Protein 9HFU (pdb70)

Organism: Homo sapiens (NCBI:txid9606)

B-factor: mean 20.68, std 11.7, range [4.34, 78.99]

Sequence (311 aa):
APKVVKFSYMWTINNFSFCREEMGEVIKSSTFSSGANDKLKWCLRVNPKGLDEESKDYLSLYLLLVSCPKSEVRAKFKFSSILNAKGEETKAMESQRAYRFVQGKDWGFKKFIRRDFLLDEANGLLPDDKLTLFCEVSVVQDAPKVVKFSYMMWTINNFSFCREEMGEVIKSSTFSSGANDKLKWCLRVNPKGLDEESKDYLSLYLLLVSCPKSSEVRAKFKFSILNAKGEETKAMESQRAYRFVQGKDWGFKKFIRRDFLLDEANGLLPDDKLTLFCEVSVVQEATTQVPLVSSTSEGYEATQVPLVSSTSEGY

InterPro domains:
  IPR000210 BTB/POZ domain [PF00651] (192-237)
  IPR000210 BTB/POZ domain [PS50097] (200-238)
  IPR002083 MATH/TRAF domain [PF22486] (33-161)
  IPR002083 MATH/TRAF domain [PS50144] (31-161)
  IPR002083 MATH/TRAF domain [SM00061] (36-142)
  IPR008974 TRAF-like [G3DSA:2.60.210.10] (29-165)
  IPR011333 SKP1/BTB/POZ domain superfamily [G3DSA:3.30.710.10] (166-238)
  IPR011333 SKP1/BTB/POZ domain superfamily [SSF54695] (180-237)

Radius of gyration: 20.3 Å; Cα contacts (8 Å, |Δi|>4): 778; chains: 4; bounding box: 54×40×60 Å

Solvent-accessible surface area: 15668 Å² total; per-residue (Å²): 125,104,129,72,59,94,17,24,44,10,21,47,12,75,90,7,78,160,26,168,143,69,97,56,40,63,44,107,12,80,66,15,38,12,93,54,155,44,141,9,76,0,4,0,30,1,5,2,38,2,63,50,150,119,0,100,53,7,1,0,0,0,0,18,0,58,45,10,89,138,97,68,11,89,0,89,4,41,0,0,0,10,30,67,162,9,75,55,25,71,33,17,97,6,136,144,5,39,86,0,24,107,53,6,4,32,0,0,44,47,0,0,38,47,88,47,2,93,69,98,98,42,25,1,37,58,129,44,80,1,30,1,10,0,48,0,13,17,33,47,130,148,107,121,80,28,78,24,50,57,26,20,41,12,76,85,8,85,167,30,180,112,63,50,59,28,56,45,111,12,81,70,19,48,10,88,37,152,37,143,7,103,0,3,1,28,0,2,5,17,0,63,68,158,133,0,114,56,4,1,0,0,1,0,24,0,58,40,10,91,124,97,72,10,104,0,98,6,46,1,0,0,4,28,52,114,3,37,42,38,67,46,19,98,6,140,146,9,36,78,0,18,109,54,5,4,36,0,0,47,28,0,0,46,72,93,56,2,89,66,97,97,46,23,4,43,54,112,37,46,0,21,1,10,0,58,2,35,6,18,77,149,62,40,29,28,87,131,32,38,25,54,58,178,39,143,116,55,40,30,35,88,130,33,36,22,45,57,180,35,141

Foldseek 3Di:
DKDKFKDKDKDKDAQLVPDDPDFDDKDKDAWDDGPDPQFWTKIKIWGQQFDDPVLRQAIWIKIAGATHPDAWWWKKKKKFWQFPVRDTDQIDIPVGTDIHDHGDIDGGRHSDGVVCCVPCVRRQQVNNMTMMMMMMMIIDD/DWDKAKDKDKDKAAQQVPFDPDQPDKDKGAWDDGPDPQFWIKIKIWRQQFNDPVLRQAIWIKIATATHPDQKWWKKKKKFWAFPVRDTDQMDIPPGTDIHGHGDIDGGRHSDGPVQCPPVVNRQQVNHMTMMMMMMMITD/DDPDDPDDDDPDDDD/DDPDDPDDDDPDDDD

Structure (mmCIF, N/CA/C/O backbone):
data_9HFU
#
_entry.id   9HFU
#
_cell.length_a   39.808
_cell.length_b   60.882
_cell.length_c   57.117
_cell.angle_alpha   90.000
_cell.angle_beta   90.050
_cell.angle_gamma   90.000
#
_symmetry.space_group_name_H-M   'P 1 21 1'
#
loop_
_entity.id
_entity.type
_entity.pdbx_description
1 polymer 'Speckle type BTB/POZ protein'
2 polymer Caprin-1
3 non-polymer 'SODIUM ION'
4 water water
#
loop_
_atom_site.group_PDB
_atom_site.id
_atom_site.type_symbol
_atom_site.label_atom_id
_atom_site.label_alt_id
_atom_site.label_comp_id
_atom_site.label_asym_id
_atom_site.label_entity_id
_atom_site.label_seq_id
_atom_site.pdbx_PDB_ins_code
_atom_site.Cartn_x
_atom_site.Cartn_y
_atom_site.Cartn_z
_atom_site.occupancy
_atom_site.B_iso_or_equiv
_atom_site.auth_seq_id
_atom_site.auth_comp_id
_atom_site.auth_asym_id
_atom_site.auth_atom_id
_atom_site.pdbx_PDB_model_num
ATOM 1 N N . ALA A 1 1 ? -18.34485 5.92134 4.95257 1.000 31.64131 26 ALA A N 1
ATOM 2 C CA . ALA A 1 1 ? -17.34514 6.70641 5.67307 1.000 34.62664 26 ALA A CA 1
ATOM 3 C C . ALA A 1 1 ? -15.94227 6.07296 5.51487 1.000 30.15221 26 ALA A C 1
ATOM 4 O O . ALA A 1 1 ? -15.72605 4.96141 6.00089 1.000 26.81032 26 ALA A O 1
ATOM 10 N N . PRO A 1 2 ? -14.99478 6.74411 4.82079 1.000 21.66188 27 PRO A N 1
ATOM 11 C CA . PRO A 1 2 ? -13.63100 6.19946 4.71870 1.000 20.80355 27 PRO A CA 1
ATOM 12 C C . PRO A 1 2 ? -13.02463 5.90227 6.08276 1.000 22.43138 27 PRO A C 1
ATOM 13 O O .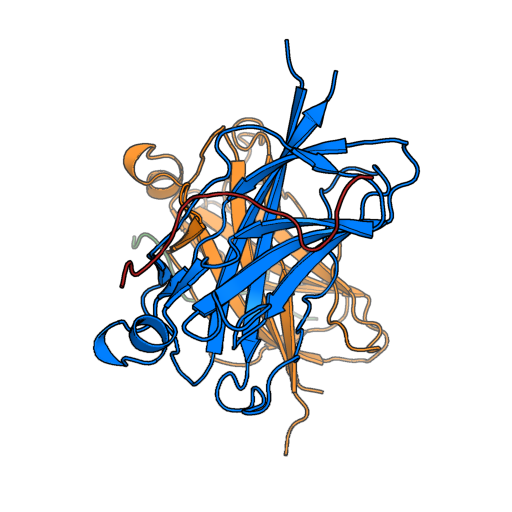 PRO A 1 2 ? -13.16283 6.67808 7.02842 1.000 28.36424 27 PRO A O 1
ATOM 24 N N . LYS A 1 3 ? -12.31532 4.78752 6.18597 1.000 20.05346 28 LYS A N 1
ATOM 25 C CA . LYS A 1 3 ? -11.56808 4.46996 7.40113 1.000 19.27709 28 LYS A CA 1
ATOM 26 C C . LYS A 1 3 ? -10.09737 4.76247 7.15119 1.000 17.29489 28 LYS A C 1
ATOM 27 O O . LYS A 1 3 ? -9.55172 4.35923 6.12184 1.000 19.11877 28 LYS A O 1
ATOM 46 N N . VAL A 1 4 ? -9.46889 5.48839 8.06661 1.000 17.35137 29 VAL A N 1
ATOM 47 C CA . VAL A 1 4 ? -8.10599 5.98551 7.85625 1.000 16.13459 29 VAL A CA 1
ATOM 48 C C . VAL A 1 4 ? -7.21841 5.50848 8.98143 1.000 16.57079 29 VAL A C 1
ATOM 49 O O . VAL A 1 4 ? -7.57263 5.64610 10.15795 1.000 21.20060 29 VAL A O 1
ATOM 62 N N . VAL A 1 5 ? -6.04275 4.99223 8.62352 1.000 14.65527 30 VAL A N 1
ATOM 63 C CA . VAL A 1 5 ? -5.03525 4.55966 9.57496 1.000 14.80013 30 VAL A CA 1
ATOM 64 C C . VAL A 1 5 ? -3.81632 5.43341 9.30584 1.000 16.15317 30 VAL A C 1
ATOM 65 O O . VAL A 1 5 ? -3.22000 5.35178 8.21988 1.000 12.52341 30 VAL A O 1
ATOM 78 N N . LYS A 1 6 ? -3.46036 6.27904 10.27133 1.000 13.90167 31 LYS A N 1
ATOM 79 C CA . LYS A 1 6 ? -2.32154 7.18349 10.14195 1.000 13.22417 31 LYS A CA 1
ATOM 80 C C . LYS A 1 6 ? -1.15277 6.70967 10.99881 1.000 15.14534 31 LYS A C 1
ATOM 81 O O . LYS A 1 6 ? -1.33691 6.19690 12.11510 1.000 14.47761 31 LYS A O 1
ATOM 100 N N . PHE A 1 7 ? 0.05570 6.90149 10.47587 1.000 11.83399 32 PHE A N 1
ATOM 101 C CA . PHE A 1 7 ? 1.27575 6.54304 11.18526 1.000 11.49235 32 PHE A CA 1
ATOM 102 C C . PHE A 1 7 ? 2.41279 7.32795 10.56078 1.000 13.96160 32 PHE A C 1
ATOM 103 O O . PHE A 1 7 ? 2.34322 7.73785 9.39185 1.000 13.28687 32 PHE A O 1
ATOM 120 N N . SER A 1 8 ? 3.46309 7.52317 11.34691 1.000 10.63889 33 SER A N 1
ATOM 121 C CA . SER A 1 8 ? 4.51871 8.42460 10.94760 1.000 10.12290 33 SER A CA 1
ATOM 122 C C . SER A 1 8 ? 5.86496 7.78645 11.22724 1.000 9.84033 33 SER A C 1
ATOM 123 O O . SER A 1 8 ? 5.97484 6.78152 11.93044 1.000 9.95134 33 SER A O 1
ATOM 131 N N . TYR A 1 9 ? 6.89503 8.39473 10.65552 1.000 8.99156 34 TYR A N 1
ATOM 132 C CA . TYR A 1 9 ? 8.24307 7.86284 10.72171 1.000 8.46078 34 TYR A CA 1
ATOM 133 C C . TYR A 1 9 ? 9.23155 9.01726 10.61121 1.000 9.05845 34 TYR A C 1
ATOM 134 O O . TYR A 1 9 ? 9.05715 9.91922 9.77821 1.000 10.33932 34 TYR A O 1
ATOM 152 N N . MET A 1 10 ? 10.30017 8.96196 11.40689 1.000 8.49461 35 MET A N 1
ATOM 153 C CA . MET A 1 10 ? 11.34676 9.97006 11.36679 1.000 8.50220 35 MET A CA 1
ATOM 154 C C . MET A 1 10 ? 12.63422 9.29437 10.93034 1.000 11.34305 35 MET A C 1
ATOM 155 O O . MET A 1 10 ? 13.08494 8.34218 11.57318 1.000 10.03907 35 MET A O 1
ATOM 169 N N . TRP A 1 11 ? 13.20573 9.77157 9.83401 1.000 8.13752 36 TRP A N 1
ATOM 170 C CA . TRP A 1 11 ? 14.39906 9.18559 9.26373 1.000 8.41057 36 TRP A CA 1
ATOM 171 C C . TRP A 1 11 ? 15.52325 10.19135 9.39099 1.000 7.15003 36 TRP A C 1
ATOM 172 O O . TRP A 1 11 ? 15.45080 11.27060 8.80050 1.000 8.86630 36 TRP A O 1
ATOM 193 N N . THR A 1 12 ? 16.57816 9.83369 10.12331 1.000 8.51119 37 THR A N 1
ATOM 194 C CA . THR A 1 12 ? 17.79111 10.63009 10.14184 1.000 9.77133 37 THR A CA 1
ATOM 195 C C . THR A 1 12 ? 18.83015 9.94071 9.26076 1.000 10.76378 37 THR A C 1
ATOM 196 O O . THR A 1 12 ? 19.18104 8.77367 9.48479 1.000 17.37576 37 THR A O 1
ATOM 207 N N . ILE A 1 13 ? 19.28274 10.65822 8.24878 1.000 11.53469 38 ILE A N 1
ATOM 208 C CA . ILE A 1 13 ? 20.31909 10.21849 7.33810 1.000 8.41658 38 ILE A CA 1
ATOM 209 C C . ILE A 1 13 ? 21.60489 10.85017 7.84722 1.000 8.67611 38 ILE A C 1
ATOM 210 O O . ILE A 1 13 ? 21.81069 12.07002 7.72404 1.000 9.68688 38 ILE A O 1
ATOM 226 N N . ASN A 1 14 ? 22.47589 10.02521 8.43970 1.000 14.49290 39 ASN A N 1
ATOM 227 C CA . ASN A 1 14 ? 23.74765 10.53784 8.92294 1.000 13.91875 39 ASN A CA 1
ATOM 228 C C . ASN A 1 14 ? 24.77094 10.58263 7.79809 1.000 12.95192 39 ASN A C 1
ATOM 229 O O . ASN A 1 14 ? 24.62466 9.94204 6.76446 1.000 12.80581 39 ASN A O 1
ATOM 240 N N . ASN A 1 15 ? 25.82920 11.35386 8.02372 1.000 12.55212 40 ASN A N 1
ATOM 241 C CA . ASN A 1 15 ? 26.94834 11.44207 7.07997 1.000 15.49040 40 ASN A CA 1
ATOM 242 C C . ASN A 1 15 ? 26.45414 11.84620 5.69643 1.000 11.85992 40 ASN A C 1
ATOM 243 O O . ASN A 1 15 ? 26.85515 11.27759 4.68058 1.000 11.80995 40 ASN A O 1
ATOM 254 N N . PHE A 1 16 ? 25.57219 12.84887 5.65184 1.000 12.03035 41 PHE A N 1
ATOM 255 C CA . PHE A 1 16 ? 24.92890 13.18050 4.39441 1.000 12.20292 41 PHE A CA 1
ATOM 256 C C . PHE A 1 16 ? 25.94620 13.60262 3.33971 1.000 12.24399 41 PHE A C 1
ATOM 257 O O . PHE A 1 16 ? 25.75275 13.33826 2.14057 1.000 13.47276 41 PHE A O 1
ATOM 274 N N . SER A 1 17 ? 27.05152 14.22090 3.76241 1.000 13.93520 42 SER A N 1
ATOM 275 C CA . SER A 1 17 ? 28.08883 14.64786 2.83277 1.000 13.26746 42 SER A CA 1
ATOM 276 C C . SER A 1 17 ? 28.83159 13.48212 2.19997 1.000 14.54085 42 SER A C 1
ATOM 277 O O . SER A 1 17 ? 29.59684 13.70691 1.26161 1.000 14.24310 42 SER A O 1
ATOM 285 N N . PHE A 1 18 ? 28.63235 12.25878 2.68699 1.000 12.84412 43 PHE A N 1
ATOM 286 C CA . PHE A 1 18 ? 29.27109 11.08174 2.12014 1.000 12.79274 43 PHE A CA 1
ATOM 287 C C . PHE A 1 18 ? 28.35312 10.36169 1.14051 1.000 14.86253 43 PHE A C 1
ATOM 288 O O . PHE A 1 18 ? 28.67478 9.25316 0.69083 1.000 15.06605 43 PHE A O 1
ATOM 305 N N . CYS A 1 19 ? 27.23112 10.97120 0.77965 1.000 15.02319 44 CYS A N 1
ATOM 306 C CA . CYS A 1 19 ? 26.49322 10.49128 -0.37476 1.000 16.43832 44 CYS A CA 1
ATOM 307 C C . CYS A 1 19 ? 27.38973 10.58465 -1.60236 1.000 14.06782 44 CYS A C 1
ATOM 308 O O . CYS A 1 19 ? 28.21907 11.49042 -1.72612 1.000 15.46486 44 CYS A O 1
ATOM 316 N N . ARG A 1 20 ? 27.23476 9.62639 -2.51032 1.000 18.54484 45 ARG A N 1
ATOM 317 C CA . ARG A 1 20 ? 28.09436 9.57833 -3.68397 1.000 15.69346 45 ARG A CA 1
ATOM 318 C C . ARG A 1 20 ? 27.89292 10.78376 -4.59676 1.000 18.19642 45 ARG A C 1
ATOM 319 O O . ARG A 1 20 ? 26.80041 11.35579 -4.69091 1.000 16.62752 45 ARG A O 1
ATOM 340 N N . GLU A 1 21 ? 28.97834 11.13795 -5.29231 1.000 24.33693 46 GLU A N 1
ATOM 341 C CA . GLU A 1 21 ? 28.96052 12.18511 -6.30156 1.000 21.77101 46 GLU A CA 1
ATOM 342 C C . GLU A 1 21 ? 28.45136 11.67504 -7.63813 1.000 24.31984 46 GLU A C 1
ATOM 343 O O . GLU A 1 21 ? 27.83891 12.43859 -8.39092 1.000 27.21564 46 GLU A O 1
ATOM 355 N N . GLU A 1 22 ? 28.70056 10.40557 -7.94754 1.000 23.66842 47 GLU A N 1
ATOM 356 C CA . GLU A 1 22 ? 28.21102 9.80309 -9.17208 1.000 24.33961 47 GLU A CA 1
ATOM 357 C C . GLU A 1 22 ? 26.70225 9.64256 -9.09418 1.000 21.52921 47 GLU A C 1
ATOM 358 O O . GLU A 1 22 ? 26.14385 9.52342 -8.01444 1.000 21.28392 47 GLU A O 1
ATOM 362 N N . MET A 1 23 ? 26.05869 9.59022 -10.25972 1.000 24.46746 48 MET A N 1
ATOM 363 C CA . MET A 1 23 ? 24.61508 9.39985 -10.33263 1.000 25.81247 48 MET A CA 1
ATOM 364 C C . MET A 1 23 ? 24.24447 7.97479 -9.93269 1.000 25.66909 48 MET A C 1
ATOM 365 O O . MET A 1 23 ? 25.06097 7.05274 -9.98923 1.000 23.90005 48 MET A O 1
ATOM 379 N N . GLY A 1 24 ? 22.98914 7.79459 -9.53720 1.000 18.84091 49 GLY A N 1
ATOM 380 C CA . GLY A 1 24 ? 22.43011 6.46907 -9.36896 1.000 23.28650 49 GLY A CA 1
ATOM 381 C C . GLY A 1 24 ? 22.31946 5.95079 -7.95056 1.000 26.45914 49 GLY A C 1
ATOM 382 O O . GLY A 1 24 ? 21.77364 4.86057 -7.75216 1.000 21.30699 49 GLY A O 1
ATOM 386 N N . GLU A 1 25 ? 22.80347 6.68178 -6.95738 1.000 16.47244 50 GLU A N 1
ATOM 387 C CA . GLU A 1 25 ? 22.71841 6.18453 -5.59185 1.000 12.05627 50 GLU A CA 1
ATOM 388 C C . GLU A 1 25 ? 21.28594 6.26522 -5.07777 1.000 13.10107 50 GLU A C 1
ATOM 389 O O . GLU A 1 25 ? 20.59276 7.27513 -5.25359 1.000 10.32319 50 GLU A O 1
ATOM 401 N N . VAL A 1 26 ? 20.84133 5.18404 -4.45608 1.000 9.95268 51 VAL A N 1
ATOM 402 C CA . VAL A 1 26 ? 19.55467 5.12831 -3.77698 1.000 9.73915 51 VAL A CA 1
ATOM 403 C C . VAL A 1 26 ? 19.84249 4.76846 -2.33918 1.000 9.80589 51 VAL A C 1
ATOM 404 O O . VAL A 1 26 ? 20.56953 3.80329 -2.07629 1.000 11.53730 51 VAL A O 1
ATOM 417 N N . ILE A 1 27 ? 19.35045 5.56687 -1.40977 1.000 7.32305 52 ILE A N 1
ATOM 418 C CA . ILE A 1 27 ? 19.44141 5.25604 0.01192 1.000 7.95636 52 ILE A CA 1
ATOM 419 C C . ILE A 1 27 ? 18.04386 5.00012 0.52599 1.000 9.60669 52 ILE A C 1
ATOM 420 O O . ILE A 1 27 ? 17.12244 5.75824 0.19683 1.000 7.24667 52 ILE A O 1
ATOM 436 N N . LYS A 1 28 ? 17.88086 3.95772 1.34791 1.000 10.82042 53 LYS A N 1
ATOM 437 C CA . LYS A 1 28 ? 16.57191 3.59366 1.89810 1.000 11.12260 53 LYS A CA 1
ATOM 438 C C . LYS A 1 28 ? 16.59324 3.54677 3.42441 1.000 8.11508 53 LYS A C 1
ATOM 439 O O . LYS A 1 28 ? 17.61432 3.24151 4.04831 1.000 10.40219 53 LYS A O 1
ATOM 458 N N . SER A 1 29 ? 15.44646 3.88357 4.02932 1.000 7.87433 54 SER A N 1
ATOM 459 C CA . SER A 1 29 ? 15.29476 3.77592 5.47369 1.000 9.36898 54 SER A CA 1
ATOM 460 C C . SER A 1 29 ? 15.06892 2.32528 5.89638 1.000 6.89425 54 SER A C 1
ATOM 461 O O . SER A 1 29 ? 14.81974 1.42320 5.08429 1.000 11.49005 54 SER A O 1
ATOM 469 N N . SER A 1 30 ? 15.07847 2.11966 7.20489 1.000 10.68794 55 SER A N 1
ATOM 470 C CA . SER A 1 30 ? 14.51007 0.92490 7.79232 1.000 10.66931 55 SER A CA 1
ATOM 471 C C . SER A 1 30 ? 13.02031 0.85506 7.49456 1.000 10.26989 55 SER A C 1
ATOM 472 O O . SER A 1 30 ? 12.36956 1.85504 7.17973 1.000 8.01915 55 SER A O 1
ATOM 480 N N . THR A 1 31 ? 12.47891 -0.35468 7.57525 1.000 9.26535 56 THR A N 1
ATOM 481 C CA . THR A 1 31 ? 11.04501 -0.46920 7.33593 1.000 8.24753 56 THR A CA 1
ATOM 482 C C . THR A 1 31 ? 10.26127 -0.00255 8.56136 1.000 8.98812 56 THR A C 1
ATOM 483 O O . THR A 1 31 ? 10.73454 -0.04575 9.70269 1.000 12.13307 56 THR A O 1
ATOM 494 N N . PHE A 1 32 ? 9.01925 0.41102 8.30946 1.000 8.99403 57 PHE A N 1
ATOM 495 C CA . PHE A 1 32 ? 8.11321 0.83751 9.36080 1.000 10.80701 57 PHE A CA 1
ATOM 496 C C . PHE A 1 32 ? 6.68158 0.47594 8.96220 1.000 11.57535 57 PHE A C 1
ATOM 497 O O . PHE A 1 32 ? 6.40391 0.12326 7.81213 1.000 10.44477 57 PHE A O 1
ATOM 514 N N . SER A 1 33 ? 5.77316 0.59865 9.92830 1.000 12.02169 58 SER A N 1
ATOM 515 C CA . SER A 1 33 ? 4.39467 0.16099 9.74712 1.000 14.90568 58 SER A CA 1
ATOM 516 C C . SER A 1 33 ? 3.50992 0.86608 10.75542 1.000 15.20433 58 SER A C 1
ATOM 517 O O . SER A 1 33 ? 3.98104 1.55578 11.66157 1.000 16.95027 58 SER A O 1
ATOM 525 N N . SER A 1 34 ? 2.20556 0.70117 10.57279 1.000 14.02435 59 SER A N 1
ATOM 526 C CA . SER A 1 34 ? 1.30341 1.12541 11.60832 1.000 15.79868 59 SER A CA 1
ATOM 527 C C . SER A 1 34 ? 1.39814 0.15489 12.78438 1.000 29.16294 59 SER A C 1
ATOM 528 O O . SER A 1 34 ? 1.97590 -0.93223 12.68488 1.000 22.10269 59 SER A O 1
ATOM 536 N N . GLY A 1 35 ? 0.78468 0.53751 13.89816 1.000 32.91055 60 GLY A N 1
ATOM 537 C CA . GLY A 1 35 ? 0.63817 -0.39484 15.00179 1.000 29.13453 60 GLY A CA 1
ATOM 538 C C . GLY A 1 35 ? -0.31563 -1.54604 14.73630 1.000 36.12496 60 GLY A C 1
ATOM 539 O O . GLY A 1 35 ? -0.34907 -2.48920 15.53241 1.000 37.86366 60 GLY A O 1
ATOM 543 N N . ALA A 1 36 ? -1.07521 -1.49683 13.64514 1.000 32.57832 61 ALA A N 1
ATOM 544 C CA . ALA A 1 36 ? -2.00572 -2.56081 13.30291 1.000 38.54849 61 ALA A CA 1
ATOM 545 C C . ALA A 1 36 ? -1.28051 -3.77666 12.72825 1.000 35.23341 61 ALA A C 1
ATOM 546 O O . ALA A 1 36 ? -0.25739 -3.65816 12.04723 1.000 29.24698 61 ALA A O 1
ATOM 553 N N . ASN A 1 37 ? -1.83493 -4.96160 13.01216 1.000 36.57922 62 ASN A N 1
ATOM 554 C CA . ASN A 1 37 ? -1.35319 -6.22957 12.45738 1.000 29.41173 62 ASN A CA 1
ATOM 555 C C . ASN A 1 37 ? -1.84328 -6.38336 11.01336 1.000 32.31341 62 ASN A C 1
ATOM 556 O O . ASN A 1 37 ? -2.62264 -7.27244 10.67270 1.000 34.26428 62 ASN A O 1
ATOM 567 N N . ASP A 1 38 ? -1.38651 -5.46453 10.16437 1.000 28.74565 63 ASP A N 1
ATOM 568 C CA . ASP A 1 38 ? -1.83366 -5.38390 8.77988 1.000 30.54423 63 ASP A CA 1
ATOM 569 C C . ASP A 1 38 ? -0.86525 -6.03745 7.80218 1.000 26.72141 63 ASP A C 1
ATOM 570 O O . ASP A 1 38 ? -1.18952 -6.16246 6.61149 1.000 19.11569 63 ASP A O 1
ATOM 579 N N . LYS A 1 39 ? 0.30613 -6.45766 8.27433 1.000 26.23776 64 LYS A N 1
ATOM 580 C CA . LYS A 1 39 ? 1.34273 -7.05288 7.43680 1.000 26.24332 64 LYS A CA 1
ATOM 581 C C . LYS A 1 39 ? 1.82338 -6.11885 6.33792 1.000 20.79759 64 LYS A C 1
ATOM 582 O O . LYS A 1 39 ? 2.38264 -6.56722 5.32784 1.000 21.27834 64 LYS A O 1
ATOM 601 N N . LEU A 1 40 ? 1.63902 -4.82218 6.49867 1.000 13.61008 65 LEU A N 1
ATOM 602 C CA . LEU A 1 40 ? 2.24597 -3.86740 5.58381 1.000 12.34446 65 LEU A CA 1
ATOM 603 C C . LEU A 1 40 ? 3.59636 -3.43758 6.13470 1.000 15.23003 65 LEU A C 1
ATOM 604 O O . LEU A 1 40 ? 3.71906 -3.14635 7.32998 1.000 13.79546 65 LEU A O 1
ATOM 620 N N . LYS A 1 41 ? 4.60823 -3.41036 5.27227 1.000 10.03665 66 LYS A N 1
ATOM 621 C CA . LYS A 1 41 ? 5.90150 -2.83187 5.59896 1.000 9.22844 66 LYS A CA 1
ATOM 622 C C . LYS A 1 41 ? 6.21755 -1.76042 4.56888 1.000 7.91657 66 LYS A C 1
ATOM 623 O O . LYS A 1 41 ? 6.12751 -2.00940 3.35596 1.000 7.50888 66 LYS A O 1
ATOM 642 N N . TRP A 1 42 ? 6.62662 -0.59195 5.05591 1.000 7.48424 67 TRP A N 1
ATOM 643 C CA . TRP A 1 42 ? 6.94616 0.55498 4.22836 1.000 6.77791 67 TRP A CA 1
ATOM 644 C C . TRP A 1 42 ? 8.40182 0.96945 4.45957 1.000 6.08311 67 TRP A C 1
ATOM 645 O O . TRP A 1 42 ? 8.96995 0.70669 5.50897 1.000 7.68278 67 TRP A O 1
ATOM 666 N N . CYS A 1 43 ? 8.98202 1.65859 3.47866 1.000 6.69710 68 CYS A N 1
ATOM 667 C CA . CYS A 1 43 ? 10.19291 2.42912 3.74571 1.000 5.74391 68 CYS A CA 1
ATOM 668 C C . CYS A 1 43 ? 10.21051 3.69825 2.89455 1.000 6.34226 68 CYS A C 1
ATOM 669 O O . CYS A 1 43 ? 9.36206 3.91840 2.02964 1.000 6.08964 68 CYS A O 1
ATOM 677 N N . LEU A 1 44 ? 11.18426 4.55648 3.19451 1.000 5.16436 69 LEU A N 1
ATOM 678 C CA . LEU A 1 44 ? 11.46191 5.74912 2.41320 1.000 7.63512 69 LEU A CA 1
ATOM 679 C C . LEU A 1 44 ? 12.68598 5.48730 1.54855 1.000 6.33275 69 LEU A C 1
ATOM 680 O O . LEU A 1 44 ? 13.57097 4.72722 1.93224 1.000 5.13622 69 LEU A O 1
ATOM 696 N N . ARG A 1 45 ? 12.70241 6.07582 0.36319 1.000 6.84150 70 ARG A N 1
ATOM 697 C CA . ARG A 1 45 ? 13.88494 6.04289 -0.49396 1.000 6.95769 70 ARG A CA 1
ATOM 698 C C . ARG A 1 45 ? 14.22656 7.43119 -0.99675 1.000 7.91208 70 ARG A C 1
ATOM 699 O O . ARG A 1 45 ? 13.33919 8.19939 -1.37769 1.000 8.07734 70 ARG A O 1
ATOM 720 N N . VAL A 1 46 ? 15.52752 7.76199 -0.94931 1.000 6.55332 71 VAL A N 1
ATOM 721 C CA . VAL A 1 46 ? 16.05644 9.01242 -1.47789 1.000 8.74255 71 VAL A CA 1
ATOM 722 C C . VAL A 1 46 ? 17.10009 8.74205 -2.54630 1.000 8.03410 71 VAL A C 1
ATOM 723 O O . VAL A 1 46 ? 17.94691 7.85367 -2.40068 1.000 7.69195 71 VAL A O 1
ATOM 736 N N . ASN A 1 47 ? 17.05370 9.53631 -3.60744 1.000 6.73273 72 ASN A N 1
ATOM 737 C CA . ASN A 1 47 ? 18.15908 9.67956 -4.55098 1.000 7.31963 72 ASN A CA 1
ATOM 738 C C . ASN A 1 47 ? 18.77599 11.03709 -4.26295 1.000 8.61504 72 ASN A C 1
ATOM 739 O O . ASN A 1 47 ? 18.15782 12.06550 -4.59277 1.000 9.06037 72 ASN A O 1
ATOM 750 N N . PRO A 1 48 ? 19.97416 11.10099 -3.65960 1.000 10.16031 73 PRO A N 1
ATOM 751 C CA . PRO A 1 48 ? 20.54783 12.40763 -3.29856 1.000 10.76693 73 PRO A CA 1
ATOM 752 C C . PRO A 1 48 ? 20.82029 13.27328 -4.50316 1.000 11.86695 73 PRO A C 1
ATOM 753 O O . PRO A 1 48 ? 20.79425 14.50230 -4.39012 1.000 14.71886 73 PRO A O 1
ATOM 764 N N . LYS A 1 49 ? 21.04381 12.67670 -5.66687 1.000 11.72906 74 LYS A N 1
ATOM 765 C CA . LYS A 1 49 ? 21.32311 13.41496 -6.88751 1.000 17.21675 74 LYS A CA 1
ATOM 766 C C . LYS A 1 49 ? 20.29860 13.12218 -7.97367 1.000 14.77804 74 LYS A C 1
ATOM 767 O O . LYS A 1 49 ? 20.59843 13.21614 -9.16811 1.000 14.99324 74 LYS A O 1
ATOM 786 N N . GLY A 1 50 ? 19.08001 12.77719 -7.57569 1.000 12.82159 75 GLY A N 1
ATOM 787 C CA . GLY A 1 50 ? 17.97182 12.68984 -8.49648 1.000 12.80625 75 GLY A CA 1
ATOM 788 C C . GLY A 1 50 ? 17.87483 11.36432 -9.20855 1.000 12.91897 75 GLY A C 1
ATOM 789 O O . GLY A 1 50 ? 18.75733 10.50962 -9.16465 1.000 13.77445 75 GLY A O 1
ATOM 793 N N . LEU A 1 51 ? 16.75759 11.18963 -9.88570 1.000 18.11574 76 LEU A N 1
ATOM 794 C CA . LEU A 1 51 ? 16.52361 9.95665 -10.61823 1.000 19.58476 76 LEU A CA 1
ATOM 795 C C . LEU A 1 51 ? 17.10501 9.98699 -12.02181 1.000 22.40452 76 LEU A C 1
ATOM 796 O O . LEU A 1 51 ? 17.57804 8.94836 -12.50395 1.000 24.82839 76 LEU A O 1
ATOM 812 N N . ASP A 1 52 ? 17.09842 11.14580 -12.68500 1.000 20.90806 77 ASP A N 1
ATOM 813 C CA . ASP A 1 52 ? 17.57795 11.27561 -14.05387 1.000 22.79621 77 ASP A CA 1
ATOM 814 C C . ASP A 1 52 ? 18.12638 12.68261 -14.25643 1.000 16.59486 77 ASP A C 1
ATOM 815 O O . ASP A 1 52 ? 18.17488 13.47908 -13.31300 1.000 13.82540 77 ASP A O 1
ATOM 824 N N . GLU A 1 53 ? 18.47140 13.01166 -15.51177 1.000 15.00303 78 GLU A N 1
ATOM 825 C CA . GLU A 1 53 ? 19.11091 14.30710 -15.75895 1.000 14.70023 78 GLU A CA 1
ATOM 826 C C . GLU A 1 53 ? 18.14455 15.44397 -15.47460 1.000 14.31449 78 GLU A C 1
ATOM 827 O O . GLU A 1 53 ? 18.57317 16.50924 -15.01150 1.000 19.59633 78 GLU A O 1
ATOM 839 N N . GLU A 1 54 ? 16.84901 15.22647 -15.68625 1.000 15.67216 79 GLU A N 1
ATOM 840 C CA . GLU A 1 54 ? 15.89104 16.29203 -15.40200 1.000 19.50337 79 GLU A CA 1
ATOM 841 C C . GLU A 1 54 ? 15.88670 16.66186 -13.92576 1.000 17.67410 79 GLU A C 1
ATOM 842 O O . GLU A 1 54 ? 15.62308 17.82032 -13.58245 1.000 23.61672 79 GLU A O 1
ATOM 854 N N . SER A 1 55 ? 16.19617 15.70700 -13.04551 1.000 10.28398 80 SER A N 1
ATOM 855 C CA . SER A 1 55 ? 16.13258 15.89936 -11.60182 1.000 9.80547 80 SER A CA 1
ATOM 856 C C . SER A 1 55 ? 17.51364 15.92632 -10.95474 1.000 10.78814 80 SER A C 1
ATOM 857 O O . SER A 1 55 ? 17.61985 15.83320 -9.72170 1.000 10.24359 80 SER A O 1
ATOM 865 N N . LYS A 1 56 ? 18.57115 16.09129 -11.75232 1.000 14.90055 81 LYS A N 1
ATOM 866 C CA . LYS A 1 56 ? 19.93423 16.01396 -11.23413 1.000 13.71168 81 LYS A CA 1
ATOM 867 C C . LYS A 1 56 ? 20.24484 17.07621 -10.19571 1.000 16.71025 81 LYS A C 1
ATOM 868 O O . LYS A 1 56 ? 21.17996 16.88869 -9.40695 1.000 14.14203 81 LYS A O 1
ATOM 887 N N . ASP A 1 57 ? 19.48895 18.17653 -10.19748 1.000 14.48445 82 ASP A N 1
ATOM 888 C CA . ASP A 1 57 ? 19.64883 19.29299 -9.26955 1.000 23.22117 82 ASP A CA 1
ATOM 889 C C . ASP A 1 57 ? 18.91861 19.07313 -7.94608 1.000 14.73584 82 ASP A C 1
ATOM 890 O O . ASP A 1 57 ? 19.00815 19.93500 -7.05314 1.000 14.65715 82 ASP A O 1
ATOM 899 N N . TYR A 1 58 ? 18.23959 17.94253 -7.78818 1.000 10.51812 83 TYR A N 1
ATOM 900 C CA . TYR A 1 58 ? 17.32426 17.71979 -6.68615 1.000 7.92354 83 TYR A CA 1
ATOM 901 C C . TYR A 1 58 ? 17.61316 16.42624 -5.95511 1.000 8.20972 83 TYR A C 1
ATOM 902 O O . TYR A 1 58 ? 18.18911 15.47618 -6.48766 1.000 11.36194 83 TYR A O 1
ATOM 920 N N . LEU A 1 59 ? 17.15532 16.38543 -4.72535 1.000 6.66182 84 LEU A N 1
ATOM 921 C CA . LEU A 1 59 ? 16.91399 15.15648 -4.01835 1.000 6.63198 84 LEU A CA 1
ATOM 922 C C . LEU A 1 59 ? 15.52598 14.64758 -4.39146 1.000 7.48303 84 LEU A C 1
ATOM 923 O O . LEU A 1 59 ? 14.56221 15.43579 -4.42144 1.000 7.43337 84 LEU A O 1
ATOM 939 N N . SER A 1 60 ? 15.44071 13.36202 -4.71581 1.000 7.94874 85 SER A N 1
ATOM 940 C CA . SER A 1 60 ? 14.17988 12.70044 -5.01632 1.000 6.73304 85 SER A CA 1
ATOM 941 C C . SER A 1 60 ? 13.77993 11.84541 -3.81571 1.000 9.71990 85 SER A C 1
ATOM 942 O O . SER A 1 60 ? 14.61115 11.09592 -3.28423 1.000 13.53784 85 SER A O 1
ATOM 950 N N . LEU A 1 61 ? 12.51106 11.93668 -3.40232 1.000 6.36600 86 LEU A N 1
ATOM 951 C CA . LEU A 1 61 ? 12.08505 11.27101 -2.18532 1.000 5.21457 86 LEU A CA 1
ATOM 952 C C . LEU A 1 61 ? 10.77753 10.53926 -2.42830 1.000 5.57244 86 LEU A C 1
ATOM 953 O O . LEU A 1 61 ? 9.78448 11.16639 -2.82417 1.000 5.54166 86 LEU A O 1
ATOM 969 N N . TYR A 1 62 ? 10.76788 9.23649 -2.14847 1.000 4.81994 87 TYR A N 1
ATOM 970 C CA . TYR A 1 62 ? 9.56044 8.42972 -2.34204 1.000 4.61645 87 TYR A CA 1
ATOM 971 C C . TYR A 1 62 ? 9.21656 7.55370 -1.14132 1.000 5.65327 87 TYR A C 1
ATOM 972 O O . TYR A 1 62 ? 10.06665 7.15156 -0.35436 1.000 4.80299 87 TYR A O 1
ATOM 990 N N . LEU A 1 63 ? 7.92451 7.21643 -1.03373 1.000 5.01510 88 LEU A N 1
ATOM 991 C CA . LEU A 1 63 ? 7.41757 6.23072 -0.07534 1.000 4.49482 88 LEU A CA 1
ATOM 992 C C . LEU A 1 63 ? 7.20123 4.92369 -0.83456 1.000 4.75676 88 LEU A C 1
ATOM 993 O O . LEU A 1 63 ? 6.49376 4.93133 -1.84777 1.000 7.37137 88 LEU A O 1
ATOM 1009 N N . LEU A 1 64 ? 7.81739 3.83027 -0.35465 1.000 4.95668 89 LEU A N 1
ATOM 1010 C CA . LEU A 1 64 ? 7.80432 2.51799 -0.99074 1.000 5.26869 89 LEU A CA 1
ATOM 1011 C C . LEU A 1 64 ? 7.01510 1.54424 -0.11899 1.000 5.43242 89 LEU A C 1
ATOM 1012 O O . LEU A 1 64 ? 7.26268 1.43534 1.08116 1.000 6.80732 89 LEU A O 1
ATOM 1028 N N . LEU A 1 65 ? 6.05008 0.85932 -0.70890 1.000 6.65177 90 LEU A N 1
ATOM 1029 C CA . LEU A 1 65 ? 5.39357 -0.24828 -0.03708 1.000 5.91031 90 LEU A CA 1
ATOM 1030 C C . LEU A 1 65 ? 6.24207 -1.48519 -0.29281 1.000 6.60539 90 LEU A C 1
ATOM 1031 O O . LEU A 1 65 ? 6.22574 -2.03933 -1.39774 1.000 9.88153 90 LEU A O 1
ATOM 1047 N N . VAL A 1 66 ? 7.02727 -1.87790 0.71837 1.000 7.12371 91 VAL A N 1
ATOM 1048 C CA . VAL A 1 66 ? 8.02783 -2.93800 0.57772 1.000 7.89723 91 VAL A CA 1
ATOM 1049 C C . VAL A 1 66 ? 7.36401 -4.30563 0.57118 1.000 9.01496 91 VAL A C 1
ATOM 1050 O O . VAL A 1 66 ? 7.75145 -5.18452 -0.21336 1.000 9.70082 91 VAL A O 1
ATOM 1063 N N . SER A 1 67 ? 6.39367 -4.52267 1.47143 1.000 9.10025 92 SER A N 1
ATOM 1064 C CA . SER A 1 67 ? 5.75713 -5.82393 1.68405 1.000 9.17324 92 SER A CA 1
ATOM 1065 C C . SER A 1 67 ? 4.26205 -5.63975 1.89591 1.000 9.24743 92 SER A C 1
ATOM 1066 O O . SER A 1 67 ? 3.84231 -4.82507 2.72950 1.000 9.23581 92 SER A O 1
ATOM 1074 N N . CYS A 1 68 ? 3.44544 -6.46689 1.20878 1.000 9.18901 93 CYS A N 1
ATOM 1075 C CA . CYS A 1 68 ? 1.99065 -6.29739 1.26608 1.000 8.99401 93 CYS A CA 1
ATOM 1076 C C . CYS A 1 68 ? 1.31140 -7.53743 0.72081 1.000 13.00680 93 CYS A C 1
ATOM 1077 O O . CYS A 1 68 ? 1.47879 -7.85610 -0.46181 1.000 15.70415 93 CYS A O 1
ATOM 1085 N N . PRO A 1 69 ? 0.49580 -8.21802 1.52692 1.000 12.89245 94 PRO A N 1
ATOM 1086 C CA . PRO A 1 69 ? -0.18162 -9.43421 1.06794 1.000 11.45595 94 PRO A CA 1
ATOM 1087 C C . PRO A 1 69 ? -1.48045 -9.20425 0.31107 1.000 11.50848 94 PRO A C 1
ATOM 1088 O O . PRO A 1 69 ? -2.08852 -10.17606 -0.16545 1.000 12.49523 94 PRO A O 1
ATOM 1099 N N . LYS A 1 70 ? -1.90842 -7.96432 0.21654 1.000 15.14346 95 LYS A N 1
ATOM 1100 C CA . LYS A 1 70 ? -3.12694 -7.53702 -0.44292 1.000 10.96590 95 LYS A CA 1
ATOM 1101 C C . LYS A 1 70 ? -2.81367 -7.01125 -1.83537 1.000 11.76138 95 LYS A C 1
ATOM 1102 O O . LYS A 1 70 ? -1.70225 -6.53901 -2.12183 1.000 14.72894 95 LYS A O 1
ATOM 1121 N N . SER A 1 71 ? -3.84750 -7.00911 -2.68579 1.000 13.07565 96 SER A N 1
ATOM 1122 C CA . SER A 1 71 ? -3.63570 -6.56711 -4.06435 1.000 16.71536 96 SER A CA 1
ATOM 1123 C C . SER A 1 71 ? -3.36262 -5.06872 -4.16672 1.000 15.82962 96 SER A C 1
ATOM 1124 O O . SER A 1 71 ? -2.70176 -4.63345 -5.11303 1.000 18.83522 96 SER A O 1
ATOM 1132 N N . GLU A 1 72 ? -3.88873 -4.26373 -3.25760 1.000 10.45826 97 GLU A N 1
ATOM 1133 C CA . GLU A 1 72 ? -3.57832 -2.84050 -3.25350 1.000 12.80141 97 GLU A CA 1
ATOM 1134 C C . GLU A 1 72 ? -3.86477 -2.23999 -1.88926 1.000 9.47443 97 GLU A C 1
ATOM 1135 O O . GLU A 1 72 ? -4.66252 -2.76396 -1.09993 1.000 13.65015 97 GLU A O 1
ATOM 1147 N N . VAL A 1 73 ? -3.24871 -1.08631 -1.67143 1.000 12.31279 98 VAL A N 1
ATOM 1148 C CA . VAL A 1 73 ? -3.44087 -0.24985 -0.49551 1.000 11.18645 98 VAL A CA 1
ATOM 1149 C C . VAL A 1 73 ? -3.44125 1.17895 -1.00174 1.000 12.19297 98 VAL A C 1
ATOM 1150 O O . VAL A 1 73 ? -2.49324 1.58841 -1.67987 1.000 15.78985 98 VAL A O 1
ATOM 1163 N N . ARG A 1 74 ? -4.47946 1.94739 -0.67622 1.000 9.79684 99 ARG A N 1
ATOM 1164 C CA . ARG A 1 74 ? -4.51223 3.35366 -1.06810 1.000 9.13840 99 ARG A CA 1
ATOM 1165 C C . ARG A 1 74 ? -4.05230 4.20096 0.10826 1.000 8.37839 99 ARG A C 1
ATOM 1166 O O . ARG A 1 74 ? -4.45679 3.95439 1.24710 1.000 10.64925 99 ARG A O 1
ATOM 1187 N N . ALA A 1 75 ? -3.16856 5.16344 -0.15202 1.000 8.16969 100 ALA A N 1
ATOM 1188 C CA . ALA A 1 75 ? -2.65742 5.99570 0.92306 1.000 8.18586 100 ALA A CA 1
ATOM 1189 C C . ALA A 1 75 ? -2.30164 7.40064 0.44578 1.000 6.90980 100 ALA A C 1
ATOM 1190 O O . ALA A 1 75 ? -1.77480 7.59227 -0.66245 1.000 6.88025 100 ALA A O 1
ATOM 1197 N N . LYS A 1 76 ? -2.54011 8.36975 1.32043 1.000 6.91537 101 LYS A N 1
ATOM 1198 C CA . LYS A 1 76 ? -2.00134 9.70758 1.19145 1.000 6.75164 101 LYS A CA 1
ATOM 1199 C C . LYS A 1 76 ? -0.70246 9.76439 1.99153 1.000 6.34729 101 LYS A C 1
ATOM 1200 O O . LYS A 1 76 ? -0.49053 8.97419 2.90867 1.000 7.83757 101 LYS A O 1
ATOM 1219 N N . PHE A 1 77 ? 0.18011 10.70202 1.63333 1.000 7.43949 102 PHE A N 1
ATOM 1220 C CA . PHE A 1 77 ? 1.43934 10.80186 2.34577 1.000 6.98585 102 PHE A CA 1
ATOM 1221 C C . PHE A 1 77 ? 1.88803 12.24537 2.36789 1.000 6.56591 102 PHE A C 1
ATOM 1222 O O . PHE A 1 77 ? 1.46348 13.06663 1.54815 1.000 6.80920 102 PHE A O 1
ATOM 1239 N N . LYS A 1 78 ? 2.73973 12.56157 3.34480 1.000 7.71116 103 LYS A N 1
ATOM 1240 C CA . LYS A 1 78 ? 3.34953 13.88443 3.43283 1.000 6.44407 103 LYS A CA 1
ATOM 1241 C C . LYS A 1 78 ? 4.78745 13.72522 3.88680 1.000 6.31708 103 LYS A C 1
ATOM 1242 O O . LYS A 1 78 ? 5.06144 12.88785 4.74475 1.000 8.05873 103 LYS A O 1
ATOM 1261 N N . PHE A 1 79 ? 5.69300 14.52591 3.33314 1.000 6.63876 104 PHE A N 1
ATOM 1262 C CA . PHE A 1 79 ? 7.10589 14.50998 3.70470 1.000 8.52511 104 PHE A CA 1
ATOM 1263 C C . PHE A 1 79 ? 7.52576 15.91448 4.13845 1.000 7.58942 104 PHE A C 1
ATOM 1264 O O . PHE A 1 79 ? 7.02283 16.91240 3.58986 1.000 9.74296 104 PHE A O 1
ATOM 1281 N N . SER A 1 80 ? 8.39708 15.99920 5.14450 1.000 7.52916 105 SER A N 1
ATOM 1282 C CA A SER A 1 80 ? 8.92516 17.27354 5.59278 0.487 8.37276 105 SER A CA 1
ATOM 1283 C CA B SER A 1 80 ? 8.92097 17.27446 5.60182 0.513 8.37824 105 SER A CA 1
ATOM 1284 C C . SER A 1 80 ? 10.37838 17.09496 5.99694 1.000 9.43055 105 SER A C 1
ATOM 1285 O O . SER A 1 80 ? 10.83847 15.98046 6.28753 1.000 11.09759 105 SER A O 1
ATOM 1298 N N . ILE A 1 81 ? 11.08127 18.22017 6.01852 1.000 10.01508 106 ILE A N 1
ATOM 1299 C CA . ILE A 1 81 ? 12.45879 18.31953 6.46850 1.000 11.40310 106 ILE A CA 1
ATOM 1300 C C . ILE A 1 81 ? 12.43466 19.05338 7.78964 1.000 12.78020 106 ILE A C 1
ATOM 1301 O O . ILE A 1 81 ? 11.80606 20.10993 7.90037 1.000 16.10095 106 ILE A O 1
ATOM 1317 N N . LEU A 1 82 ? 13.10736 18.50534 8.78660 1.000 11.63076 107 LEU A N 1
ATOM 1318 C CA . LEU A 1 82 ? 13.22458 19.20298 10.06546 1.000 12.53139 107 LEU A CA 1
ATOM 1319 C C . LEU A 1 82 ? 14.51205 20.00121 10.04968 1.000 12.37660 107 LEU A C 1
ATOM 1320 O O . LEU A 1 82 ? 15.56444 19.47376 9.67404 1.000 16.19542 107 LEU A O 1
ATOM 1336 N N . ASN A 1 83 ? 14.43378 21.25893 10.43309 1.000 11.26978 108 ASN A N 1
ATOM 1337 C CA . ASN A 1 83 ? 15.65443 22.06766 10.43634 1.000 11.48206 108 ASN A CA 1
ATOM 1338 C C . ASN A 1 83 ? 16.36148 21.94252 11.78732 1.000 11.82383 108 ASN A C 1
ATOM 1339 O O . ASN A 1 83 ? 15.99821 21.14320 12.65573 1.000 12.65501 108 ASN A O 1
ATOM 1350 N N . ALA A 1 84 ? 17.42171 22.73323 11.97862 1.000 13.28454 109 ALA A N 1
ATOM 1351 C CA . ALA A 1 84 ? 18.24507 22.58169 13.16753 1.000 15.26356 109 ALA A CA 1
ATOM 1352 C C . ALA A 1 84 ? 17.49424 22.95673 14.43762 1.000 21.11551 109 ALA A C 1
ATOM 1353 O O . ALA A 1 84 ? 17.88442 22.50397 15.52068 1.000 25.38015 109 ALA A O 1
ATOM 1360 N N . LYS A 1 85 ? 16.40490 23.72702 14.33654 1.000 18.21425 110 LYS A N 1
ATOM 1361 C CA . LYS A 1 85 ? 15.58394 24.03177 15.49950 1.000 21.60974 110 LYS A CA 1
ATOM 1362 C C . LYS A 1 85 ? 14.43990 23.03272 15.69850 1.000 22.13500 110 LYS A C 1
ATOM 1363 O O . LYS A 1 85 ? 13.68369 23.16831 16.66694 1.000 26.31404 110 LYS A O 1
ATOM 1382 N N . GLY A 1 86 ? 14.30791 22.03645 14.83021 1.000 16.42975 111 GLY A N 1
ATOM 1383 C CA . GLY A 1 86 ? 13.22646 21.06359 14.91063 1.000 17.17244 111 GLY A CA 1
ATOM 1384 C C . GLY A 1 86 ? 11.99570 21.44313 14.12956 1.000 22.16643 111 GLY A C 1
ATOM 1385 O O . GLY A 1 86 ? 10.98747 20.71851 14.18837 1.000 22.11484 111 GLY A O 1
ATOM 1389 N N . GLU A 1 87 ? 12.04141 22.54887 13.39449 1.000 17.90217 112 GLU A N 1
ATOM 1390 C CA . GLU A 1 87 ? 10.87089 23.11542 12.74921 1.000 17.93965 112 GLU A CA 1
ATOM 1391 C C . GLU A 1 87 ? 10.64123 22.51635 11.36308 1.000 19.72632 112 GLU A C 1
ATOM 1392 O O . GLU A 1 87 ? 11.57511 22.07307 10.67572 1.000 14.99474 112 GLU A O 1
ATOM 1404 N N . GLU A 1 88 ? 9.37247 22.53236 10.96624 1.000 19.75580 113 GLU A N 1
ATOM 1405 C CA . GLU A 1 88 ? 8.92392 21.98203 9.69745 1.000 18.96605 113 GLU A CA 1
ATOM 1406 C C . GLU A 1 88 ? 9.31977 22.89570 8.55663 1.000 22.71105 113 GLU A C 1
ATOM 1407 O O . GLU A 1 88 ? 9.09593 24.11104 8.58875 1.000 22.96969 113 GLU A O 1
ATOM 1419 N N . THR A 1 89 ? 9.91040 22.29587 7.54666 1.000 16.96946 114 THR A N 1
ATOM 1420 C CA . THR A 1 89 ? 10.50482 23.04056 6.45412 1.000 19.46681 114 THR A CA 1
ATOM 1421 C C . THR A 1 89 ? 10.13008 22.31484 5.18241 1.000 17.66722 114 THR A C 1
ATOM 1422 O O . THR A 1 89 ? 10.38278 21.10904 5.06581 1.000 17.50332 114 THR A O 1
ATOM 1433 N N . LYS A 1 90 ? 9.57191 23.03339 4.22665 1.000 14.00011 115 LYS A N 1
ATOM 1434 C CA . LYS A 1 90 ? 9.54969 22.54647 2.85164 1.000 14.70018 115 LYS A CA 1
ATOM 1435 C C . LYS A 1 90 ? 8.80387 21.22601 2.75780 1.000 13.61513 115 LYS A C 1
ATOM 1436 O O . LYS A 1 90 ? 9.17989 20.33400 1.98552 1.000 16.81068 115 LYS A O 1
ATOM 1455 N N . ALA A 1 91 ? 7.75424 21.09842 3.57543 1.000 13.58625 116 ALA A N 1
ATOM 1456 C CA . ALA A 1 91 ? 6.86925 19.94457 3.53626 1.000 14.68171 116 ALA A CA 1
ATOM 1457 C C . ALA A 1 91 ? 5.95067 19.97663 2.32084 1.000 15.77721 116 ALA A C 1
ATOM 1458 O O . ALA A 1 91 ? 5.50541 21.03567 1.85800 1.000 16.23926 116 ALA A O 1
ATOM 1465 N N . MET A 1 92 ? 5.63754 18.79102 1.82296 1.000 6.89463 117 MET A N 1
ATOM 1466 C CA . MET A 1 92 ? 4.75131 18.66471 0.69231 1.000 7.69975 117 MET A CA 1
ATOM 1467 C C . MET A 1 92 ? 3.93122 17.40449 0.88813 1.000 11.73333 117 MET A C 1
ATOM 1468 O O . MET A 1 92 ? 4.44093 16.40054 1.39332 1.000 8.89348 117 MET A O 1
ATOM 1482 N N . GLU A 1 93 ? 2.67281 17.47668 0.50709 1.000 8.56480 118 GLU A N 1
ATOM 1483 C CA . GLU A 1 93 ? 1.74595 16.34855 0.64540 1.000 8.34040 118 GLU A CA 1
ATOM 1484 C C . GLU A 1 93 ? 1.19824 15.91621 -0.71212 1.000 7.93050 118 GLU A C 1
ATOM 1485 O O . GLU A 1 93 ? 1.18247 16.67557 -1.68160 1.000 8.82198 118 GLU A O 1
ATOM 1497 N N . SER A 1 94 ? 0.70677 14.66612 -0.75943 1.000 7.98024 119 SER A N 1
ATOM 1498 C CA . SER A 1 94 ? 0.19714 14.09904 -1.99992 1.000 9.45113 119 SER A CA 1
ATOM 1499 C C . SER A 1 94 ? -1.17936 14.64663 -2.38817 1.000 8.55864 119 SER A C 1
ATOM 1500 O O . SER A 1 94 ? -1.53280 14.60706 -3.56833 1.000 11.01205 119 SER A O 1
ATOM 1508 N N . GLN A 1 95 ? -1.92330 15.16720 -1.42913 1.000 9.16026 120 GLN A N 1
ATOM 1509 C CA . GLN A 1 95 ? -3.28971 15.68131 -1.61761 1.000 11.91834 120 GLN A CA 1
ATOM 1510 C C . GLN A 1 95 ? -4.30359 14.57077 -1.85073 1.000 14.21330 120 GLN A C 1
ATOM 1511 O O . GLN A 1 95 ? -5.30087 14.47631 -1.12418 1.000 19.54466 120 GLN A O 1
ATOM 1525 N N . ARG A 1 96 ? -4.12217 13.76992 -2.89278 1.000 11.07053 121 ARG A N 1
ATOM 1526 C CA . ARG A 1 96 ? -4.96732 12.60530 -3.08059 1.000 14.49972 121 ARG A CA 1
ATOM 1527 C C . ARG A 1 96 ? -4.24129 11.34693 -2.62005 1.000 10.71699 121 ARG A C 1
ATOM 1528 O O . ARG A 1 96 ? -3.02634 11.35702 -2.35368 1.000 9.73034 121 ARG A O 1
ATOM 1549 N N . ALA A 1 97 ? -5.00151 10.26537 -2.51434 1.000 10.78551 122 ALA A N 1
ATOM 1550 C CA . ALA A 1 97 ? -4.44171 8.97370 -2.15642 1.000 10.15583 122 ALA A CA 1
ATOM 1551 C C . ALA A 1 97 ? -3.95080 8.32243 -3.43911 1.000 12.54208 122 ALA A C 1
ATOM 1552 O O . ALA A 1 97 ? -4.53846 8.49632 -4.51051 1.000 17.81864 122 ALA A O 1
ATOM 1559 N N . TYR A 1 98 ? -2.85875 7.60796 -3.33545 1.000 8.53841 123 TYR A N 1
ATOM 1560 C CA . TYR A 1 98 ? -2.28647 6.89525 -4.46143 1.000 9.15175 123 TYR A CA 1
ATOM 1561 C C . TYR A 1 98 ? -2.39336 5.40208 -4.21968 1.000 8.54852 123 TYR A C 1
ATOM 1562 O O . TYR A 1 98 ? -2.42804 4.95526 -3.07395 1.000 8.61228 123 TYR A O 1
ATOM 1580 N N . ARG A 1 99 ? -2.45719 4.65372 -5.32021 1.000 9.02219 124 ARG A N 1
ATOM 1581 C CA . ARG A 1 99 ? -2.58545 3.19957 -5.27061 1.000 9.62504 124 ARG A CA 1
ATOM 1582 C C . ARG A 1 99 ? -1.19955 2.56925 -5.15615 1.000 8.49674 124 ARG A C 1
ATOM 1583 O O . ARG A 1 99 ? -0.39974 2.64560 -6.09646 1.000 9.06474 124 ARG A O 1
ATOM 1604 N N . PHE A 1 100 ? -0.93678 1.92747 -4.01556 1.000 8.33900 125 PHE A N 1
ATOM 1605 C CA . PHE A 1 100 ? 0.28251 1.16471 -3.77995 1.000 8.12227 125 PHE A CA 1
ATOM 1606 C C . PHE A 1 100 ? 0.01644 -0.32917 -3.93815 1.000 10.23736 125 PHE A C 1
ATOM 1607 O O . PHE A 1 100 ? -1.05610 -0.83741 -3.56593 1.000 10.46740 125 PHE A O 1
ATOM 1624 N N . VAL A 1 101 ? 0.99544 -1.01773 -4.51674 1.000 9.05370 126 VAL A N 1
ATOM 1625 C CA . VAL A 1 101 ? 1.07359 -2.46466 -4.48143 1.000 9.99349 126 VAL A CA 1
ATOM 1626 C C . VAL A 1 101 ? 2.46303 -2.79093 -3.94775 1.000 8.38892 126 VAL A C 1
ATOM 1627 O O . VAL A 1 101 ? 3.33967 -1.93279 -3.88614 1.000 7.52410 126 VAL A O 1
ATOM 1640 N N . GLN A 1 102 ? 2.66309 -4.03681 -3.53831 1.000 9.15958 127 GLN A N 1
ATOM 1641 C CA . GLN A 1 102 ? 4.02331 -4.43669 -3.15806 1.000 8.63193 127 GLN A CA 1
ATOM 1642 C C . GLN A 1 102 ? 5.03115 -4.08076 -4.25420 1.000 10.62850 127 GLN A C 1
ATOM 1643 O O . GLN A 1 102 ? 4.85942 -4.44354 -5.42345 1.000 10.82362 127 GLN A O 1
ATOM 1657 N N . GLY A 1 103 ? 6.09701 -3.37581 -3.85952 1.000 8.64031 128 GLY A N 1
ATOM 1658 C CA . GLY A 1 103 ? 7.15203 -2.97288 -4.76819 1.000 9.89187 128 GLY A CA 1
ATOM 1659 C C . GLY A 1 103 ? 6.95008 -1.62421 -5.43171 1.000 11.29537 128 GLY A C 1
ATOM 1660 O O . GLY A 1 103 ? 7.83435 -1.18189 -6.18058 1.000 12.27254 128 GLY A O 1
ATOM 1664 N N . LYS A 1 104 ? 5.82893 -0.96300 -5.17458 1.000 6.87254 129 LYS A N 1
ATOM 1665 C CA . LYS A 1 104 ? 5.45800 0.30369 -5.79863 1.000 8.59283 129 LYS A CA 1
ATOM 1666 C C . LYS A 1 104 ? 5.79237 1.45163 -4.87080 1.000 5.62731 129 LYS A C 1
ATOM 1667 O O . LYS A 1 104 ? 5.53410 1.38147 -3.65867 1.000 5.91471 129 LYS A O 1
ATOM 1686 N N . ASP A 1 105 ? 6.28382 2.54816 -5.44640 1.000 5.55990 130 ASP A N 1
ATOM 1687 C CA . ASP A 1 105 ? 6.53031 3.74675 -4.66653 1.000 5.03417 130 ASP A CA 1
ATOM 1688 C C . ASP A 1 105 ? 5.83288 4.93675 -5.30899 1.000 5.49584 130 ASP A C 1
ATOM 1689 O O . ASP A 1 105 ? 5.41333 4.89454 -6.46469 1.000 7.84403 130 ASP A O 1
ATOM 1698 N N . TRP A 1 106 ? 5.63553 5.97922 -4.50342 1.000 4.34349 131 TRP A N 1
ATOM 1699 C CA . TRP A 1 106 ? 5.07165 7.25134 -4.95467 1.000 4.65493 131 TRP A CA 1
ATOM 1700 C C . TRP A 1 106 ? 5.77462 8.35148 -4.17895 1.000 4.97435 131 TRP A C 1
ATOM 1701 O O . TRP A 1 106 ? 6.11349 8.16648 -3.00451 1.000 5.34689 131 TRP A O 1
ATOM 1722 N N . GLY A 1 107 ? 5.98888 9.48291 -4.81895 1.000 5.13805 132 GLY A N 1
ATOM 1723 C CA . GLY A 1 107 ? 6.64666 10.58919 -4.12587 1.000 7.70912 132 GLY A CA 1
ATOM 1724 C C . GLY A 1 107 ? 6.93806 11.74885 -5.04301 1.000 5.54552 132 GLY A C 1
ATOM 1725 O O . GLY A 1 107 ? 6.25644 11.94759 -6.03368 1.000 5.42185 132 GLY A O 1
ATOM 1729 N N . PHE A 1 108 ? 8.04311 12.46431 -4.74856 1.000 6.10410 133 PHE A N 1
ATOM 1730 C CA . PHE A 1 108 ? 8.40168 13.69743 -5.44293 1.000 6.07068 133 PHE A CA 1
ATOM 1731 C C . PHE A 1 108 ? 9.79865 13.54857 -6.01323 1.000 6.95278 133 PHE A C 1
ATOM 1732 O O . PHE A 1 108 ? 10.77847 13.47677 -5.25360 1.000 6.91293 133 PHE A O 1
ATOM 1749 N N . LYS A 1 109 ? 9.88291 13.51898 -7.35064 1.000 8.34800 134 LYS A N 1
ATOM 1750 C CA . LYS A 1 109 ? 11.16814 13.46243 -8.04279 1.000 7.62634 134 LYS A CA 1
ATOM 1751 C C . LYS A 1 109 ? 11.99336 14.71552 -7.78338 1.000 7.49117 134 LYS A C 1
ATOM 1752 O O . LYS A 1 109 ? 13.22912 14.65597 -7.69771 1.000 8.76174 134 LYS A O 1
ATOM 1771 N N . LYS A 1 110 ? 11.33674 15.84111 -7.59765 1.000 6.11376 135 LYS A N 1
ATOM 1772 C CA . LYS A 1 110 ? 11.99975 17.11680 -7.33214 1.000 6.49849 135 LYS A CA 1
ATOM 1773 C C . LYS A 1 110 ? 11.55786 17.58452 -5.95653 1.000 6.25329 135 LYS A C 1
ATOM 1774 O O . LYS A 1 110 ? 10.92204 18.63705 -5.79629 1.000 9.08494 135 LYS A O 1
ATOM 1793 N N . PHE A 1 111 ? 11.95761 16.81794 -4.93889 1.000 5.21406 136 PHE A N 1
ATOM 1794 C CA . PHE A 1 111 ? 11.49556 17.11970 -3.59939 1.000 4.78068 136 PHE A CA 1
ATOM 1795 C C . PHE A 1 111 ? 12.13370 18.38581 -3.05645 1.000 8.25031 136 PHE A C 1
ATOM 1796 O O . PHE A 1 111 ? 11.45514 19.2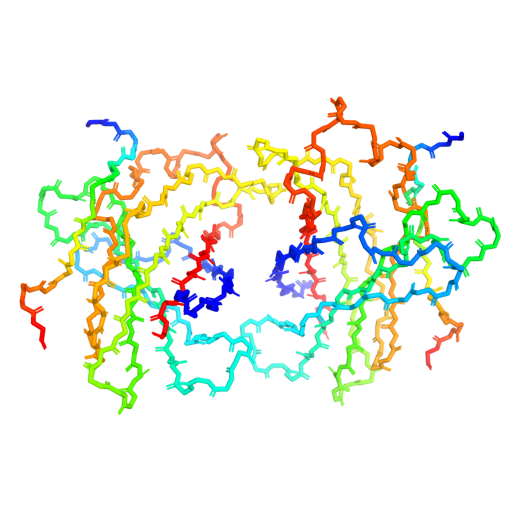2594 -2.44390 1.000 9.08973 136 PHE A O 1
ATOM 1813 N N . ILE A 1 112 ? 13.45220 18.51677 -3.20417 1.000 5.45340 137 ILE A N 1
ATOM 1814 C CA . ILE A 1 112 ? 14.12321 19.73706 -2.73948 1.000 6.61040 137 ILE A CA 1
ATOM 1815 C C . ILE A 1 112 ? 15.39657 19.92607 -3.54214 1.000 10.13248 137 ILE A C 1
ATOM 1816 O O . ILE A 1 112 ? 16.12308 18.96314 -3.81902 1.000 8.44088 137 ILE A O 1
ATOM 1832 N N . ARG A 1 113 ? 15.67356 21.18038 -3.90861 1.000 9.90884 138 ARG A N 1
ATOM 1833 C CA . ARG A 1 113 ? 16.88002 21.47007 -4.66317 1.000 9.38660 138 ARG A CA 1
ATOM 1834 C C . ARG A 1 113 ? 18.09399 21.28344 -3.77499 1.000 11.14577 138 ARG A C 1
ATOM 1835 O O . ARG A 1 113 ? 18.10721 21.72205 -2.62178 1.000 10.06976 138 ARG A O 1
ATOM 1856 N N . ARG A 1 114 ? 19.12182 20.62530 -4.31318 1.000 11.92502 139 ARG A N 1
ATOM 1857 C CA . ARG A 1 114 ? 20.34642 20.39857 -3.55184 1.000 14.18223 139 ARG A CA 1
ATOM 1858 C C . ARG A 1 114 ? 20.98822 21.71726 -3.13852 1.000 14.43597 139 ARG A C 1
ATOM 1859 O O . ARG A 1 114 ? 21.51959 21.84111 -2.02442 1.000 17.51432 139 ARG A O 1
ATOM 1880 N N . ASP A 1 115 ? 20.93100 22.71934 -4.01413 1.000 14.42400 140 ASP A N 1
ATOM 1881 C CA . ASP A 1 115 ? 21.51366 24.01808 -3.68832 1.000 16.08612 140 ASP A CA 1
ATOM 1882 C C . ASP A 1 115 ? 20.86125 24.61748 -2.44282 1.000 19.51510 140 ASP A C 1
ATOM 1883 O O . ASP A 1 115 ? 21.54147 25.23732 -1.61194 1.000 17.97121 140 ASP A O 1
ATOM 1892 N N . PHE A 1 116 ? 19.55524 24.40479 -2.26529 1.000 16.02119 141 PHE A N 1
ATOM 1893 C CA . PHE A 1 116 ? 18.89957 24.90011 -1.06337 1.000 10.62056 141 PHE A CA 1
ATOM 1894 C C . PHE A 1 116 ? 19.26846 24.04893 0.14291 1.000 11.51259 141 PHE A C 1
ATOM 1895 O O . PHE A 1 116 ? 19.50588 24.56132 1.24112 1.000 13.50757 141 PHE A O 1
ATOM 1912 N N . LEU A 1 117 ? 19.31277 22.73706 -0.05721 1.000 14.91057 142 LEU A N 1
ATOM 1913 C CA . LEU A 1 117 ? 19.61546 21.81951 1.01777 1.000 13.93270 142 LEU A CA 1
ATOM 1914 C C . LEU A 1 117 ? 21.02346 22.03089 1.54239 1.000 13.89133 142 LEU A C 1
ATOM 1915 O O . LEU A 1 117 ? 21.25289 21.98067 2.75410 1.000 16.64641 142 LEU A O 1
ATOM 1931 N N . LEU A 1 118 ? 21.99145 22.27550 0.65452 1.000 16.75088 143 LEU A N 1
ATOM 1932 C CA . LEU A 1 118 ? 23.39067 22.35965 1.05862 1.000 19.00766 143 LEU A CA 1
ATOM 1933 C C . LEU A 1 118 ? 23.82845 23.75672 1.49432 1.000 18.10713 143 LEU A C 1
ATOM 1934 O O . LEU A 1 118 ? 24.96315 23.91283 1.93189 1.000 19.43730 143 LEU A O 1
ATOM 1950 N N . ASP A 1 119 ? 22.95412 24.75607 1.39131 1.000 14.79478 144 ASP A N 1
ATOM 1951 C CA . ASP A 1 119 ? 23.18513 26.11600 1.86940 1.000 15.99524 144 ASP A CA 1
ATOM 1952 C C . ASP A 1 119 ? 23.03313 26.13966 3.39123 1.000 18.07662 144 ASP A C 1
ATOM 1953 O O . ASP A 1 119 ? 21.92857 25.95771 3.91404 1.000 12.41462 144 ASP A O 1
ATOM 1962 N N . GLU A 1 120 ? 24.14286 26.32726 4.10233 1.000 12.66181 145 GLU A N 1
ATOM 1963 C CA . GLU A 1 120 ? 24.10898 26.24241 5.56175 1.000 14.82243 145 GLU A CA 1
ATOM 1964 C C . GLU A 1 120 ? 23.20157 27.29703 6.19109 1.000 17.59142 145 GLU A C 1
ATOM 1965 O O . GLU A 1 120 ? 22.75357 27.11827 7.32826 1.000 16.96924 145 GLU A O 1
ATOM 1969 N N . ALA A 1 121 ? 22.88502 28.37538 5.48000 1.000 18.62053 146 ALA A N 1
ATOM 1970 C CA . ALA A 1 121 ? 21.97438 29.36089 6.04777 1.000 16.48383 146 ALA A CA 1
ATOM 1971 C C . ALA A 1 121 ? 20.55497 28.84300 6.21751 1.000 15.83984 146 ALA A C 1
ATOM 1972 O O . ALA A 1 121 ? 19.75906 29.47069 6.92917 1.000 19.25338 146 ALA A O 1
ATOM 1979 N N . ASN A 1 122 ? 20.21073 27.72561 5.59327 1.000 13.39755 147 ASN A N 1
ATOM 1980 C CA . ASN A 1 122 ? 18.90254 27.12426 5.77884 1.000 14.00212 147 ASN A CA 1
ATOM 1981 C C . ASN A 1 122 ? 18.84693 26.13076 6.93650 1.000 13.40744 147 ASN A C 1
ATOM 1982 O O . ASN A 1 122 ? 17.75572 25.67447 7.28076 1.000 13.33247 147 ASN A O 1
ATOM 1993 N N . GLY A 1 123 ? 19.98170 25.79849 7.55824 1.000 9.84013 148 GLY A N 1
ATOM 1994 C CA . GLY A 1 123 ? 19.97110 24.96130 8.74930 1.000 10.49797 148 GLY A CA 1
ATOM 1995 C C . GLY A 1 123 ? 19.39191 23.56964 8.58547 1.000 11.28870 148 GLY A C 1
ATOM 1996 O O . GLY A 1 123 ? 18.82068 23.03360 9.54702 1.000 15.42637 148 GLY A O 1
ATOM 2000 N N . LEU A 1 124 ? 19.54657 22.94436 7.40861 1.000 11.90467 149 LEU A N 1
ATOM 2001 C CA . LEU A 1 124 ? 18.90085 21.66445 7.12143 1.000 9.31353 149 LEU A CA 1
ATOM 2002 C C . LEU A 1 124 ? 19.83620 20.46324 7.25413 1.000 10.24451 149 LEU A C 1
ATOM 2003 O O . LEU A 1 124 ? 19.35811 19.32030 7.17631 1.000 10.88973 149 LEU A O 1
ATOM 2019 N N . LEU A 1 125 ? 21.13115 20.68135 7.41621 1.000 11.53006 150 LEU A N 1
ATOM 2020 C CA . LEU A 1 125 ? 22.08930 19.57651 7.58183 1.000 11.84166 150 LEU A CA 1
ATOM 2021 C C . LEU A 1 125 ? 22.95335 19.75808 8.82617 1.000 12.45849 150 LEU A C 1
ATOM 2022 O O . LEU A 1 125 ? 24.17790 19.67571 8.76406 1.000 13.56928 150 LEU A O 1
ATOM 2038 N N . PRO A 1 126 ? 22.34464 19.98000 9.98355 1.000 13.58062 151 PRO A N 1
ATOM 2039 C CA . PRO A 1 126 ? 23.14283 20.13485 11.19972 1.000 16.19392 151 PRO A CA 1
ATOM 2040 C C . PRO A 1 126 ? 23.91849 18.86169 11.48298 1.000 18.12816 151 PRO A C 1
ATOM 2041 O O . PRO A 1 126 ? 23.38531 17.75017 11.38286 1.000 16.16909 151 PRO A O 1
ATOM 2052 N N . ASP A 1 127 ? 25.20498 19.03824 11.77441 1.000 19.04513 152 ASP A N 1
ATOM 2053 C CA . ASP A 1 127 ? 26.10834 17.93649 12.07723 1.000 19.70943 152 ASP A CA 1
ATOM 2054 C C . ASP A 1 127 ? 26.09388 16.89390 10.97180 1.000 15.36339 152 ASP A C 1
ATOM 2055 O O . ASP A 1 127 ? 26.29350 15.69739 11.21751 1.000 19.35820 152 ASP A O 1
ATOM 2064 N N . ASP A 1 128 ? 25.92736 17.36290 9.73662 1.000 14.45633 153 ASP A N 1
ATOM 2065 C CA . ASP A 1 128 ? 25.95133 16.50929 8.54800 1.000 11.43911 153 ASP A CA 1
ATOM 2066 C C . ASP A 1 128 ? 24.82830 15.47561 8.56127 1.000 11.90012 153 ASP A C 1
ATOM 2067 O O . ASP A 1 128 ? 24.98930 14.39891 7.99117 1.000 12.44236 153 ASP A O 1
ATOM 2076 N N . LYS A 1 129 ? 23.67693 15.79707 9.15981 1.000 11.15148 154 LYS A N 1
ATOM 2077 C CA . LYS A 1 129 ? 22.53751 14.88681 9.22639 1.000 9.62171 154 LYS A CA 1
ATOM 2078 C C . LYS A 1 129 ? 21.33699 15.53632 8.56826 1.000 9.70577 154 LYS A C 1
ATOM 2079 O O . LYS A 1 129 ? 21.04715 16.70619 8.83611 1.000 12.00813 154 LYS A O 1
ATOM 2098 N N . LEU A 1 130 ? 20.65033 14.78362 7.72569 1.000 8.80034 155 LEU A N 1
ATOM 2099 C CA . LEU A 1 130 ? 19.36364 15.18928 7.16516 1.000 8.08375 155 LEU A CA 1
ATOM 2100 C C . LEU A 1 130 ? 18.24319 14.44177 7.86875 1.000 9.74670 155 LEU A C 1
ATOM 2101 O O . LEU A 1 130 ? 18.21381 13.20529 7.86428 1.000 9.87044 155 LEU A O 1
ATOM 2117 N N . THR A 1 131 ? 17.28982 15.18869 8.43071 1.000 9.70843 156 THR A N 1
ATOM 2118 C CA . THR A 1 131 ? 16.17696 14.58734 9.15835 1.000 10.63855 156 THR A CA 1
ATOM 2119 C C . THR A 1 131 ? 14.89890 14.78067 8.35807 1.000 9.97207 156 THR A C 1
ATOM 2120 O O . THR A 1 131 ? 14.48545 15.92096 8.07751 1.000 8.83937 156 THR A O 1
ATOM 2131 N N . LEU A 1 132 ? 14.28861 13.66179 7.97585 1.000 7.75922 157 LEU A N 1
ATOM 2132 C CA . LEU A 1 132 ? 13.06331 13.65288 7.18604 1.000 9.22085 157 LEU A CA 1
ATOM 2133 C C . LEU A 1 132 ? 11.92162 13.03650 7.98740 1.000 8.40956 157 LEU A C 1
ATOM 2134 O O . LEU A 1 132 ? 12.09666 12.04815 8.69361 1.000 10.01459 157 LEU A O 1
ATOM 2150 N N . PHE A 1 133 ? 10.76020 13.66402 7.92585 1.000 8.28142 158 PHE A N 1
ATOM 2151 C CA . PHE A 1 133 ? 9.56254 13.17272 8.57536 1.000 9.91328 158 PHE A CA 1
ATOM 2152 C C . PHE A 1 133 ? 8.56543 12.77863 7.49679 1.000 10.14495 158 PHE A C 1
ATOM 2153 O O . PHE A 1 133 ? 8.44878 13.45266 6.46216 1.000 7.85585 158 PHE A O 1
ATOM 2170 N N . CYS A 1 134 ? 7.89535 11.64872 7.72282 1.000 8.55630 159 CYS A N 1
ATOM 2171 C CA . CYS A 1 134 ? 6.85324 11.16922 6.82444 1.000 10.36948 159 CYS A CA 1
ATOM 2172 C C . CYS A 1 134 ? 5.62866 10.77122 7.63636 1.000 8.22525 159 CYS A C 1
ATOM 2173 O O . CYS A 1 134 ? 5.74285 10.06379 8.64626 1.000 9.41113 159 CYS A O 1
ATOM 2181 N N . GLU A 1 135 ? 4.47399 11.28526 7.22925 1.000 7.27411 160 GLU A N 1
ATOM 2182 C CA . GLU A 1 135 ? 3.17111 10.82873 7.71404 1.000 10.57138 160 GLU A CA 1
ATOM 2183 C C . GLU A 1 135 ? 2.45594 10.09861 6.59067 1.000 6.01022 160 GLU A C 1
ATOM 2184 O O . GLU A 1 135 ? 2.33795 10.62546 5.48193 1.000 8.63480 160 GLU A O 1
ATOM 2196 N N . VAL A 1 136 ? 1.91425 8.92030 6.88881 1.000 7.53386 161 VAL A N 1
ATOM 2197 C CA . VAL A 1 136 ? 1.21321 8.09596 5.91168 1.000 8.26903 161 VAL A CA 1
ATOM 2198 C C . VAL A 1 136 ? -0.22193 7.95243 6.39478 1.000 8.01235 161 VAL A C 1
ATOM 2199 O O . VAL A 1 136 ? -0.44123 7.69750 7.58554 1.000 8.59052 161 VAL A O 1
ATOM 2212 N N . SER A 1 137 ? -1.18548 8.13572 5.49728 1.000 7.87739 162 SER A N 1
ATOM 2213 C CA . SER A 1 137 ? -2.60210 7.94182 5.82538 1.000 9.04810 162 SER A CA 1
ATOM 2214 C C . SER A 1 137 ? -3.16064 6.86547 4.89378 1.000 9.25952 162 SER A C 1
ATOM 2215 O O . SER A 1 137 ? -3.45368 7.15546 3.73249 1.000 9.39953 162 SER A O 1
ATOM 2223 N N . VAL A 1 138 ? -3.32860 5.63338 5.39950 1.000 9.75116 163 VAL A N 1
ATOM 2224 C CA . VAL A 1 138 ? -3.88796 4.52563 4.62331 1.000 10.41256 163 VAL A CA 1
ATOM 2225 C C . VAL A 1 138 ? -5.40014 4.63272 4.67576 1.000 13.15731 163 VAL A C 1
ATOM 2226 O O . VAL A 1 138 ? -5.98010 4.77623 5.75797 1.000 11.90802 163 VAL A O 1
ATOM 2239 N N . VAL A 1 139 ? -6.02553 4.56638 3.50858 1.000 11.81853 164 VAL A N 1
ATOM 2240 C CA . VAL A 1 139 ? -7.46581 4.75049 3.34143 1.000 13.02703 164 VAL A CA 1
ATOM 2241 C C . VAL A 1 139 ? -8.06628 3.39387 3.01945 1.000 13.88712 164 VAL A C 1
ATOM 2242 O O . VAL A 1 139 ? -7.76101 2.81305 1.96840 1.000 19.97539 164 VAL A O 1
ATOM 2255 N N . GLN A 1 140 ? -8.96091 2.91742 3.88457 1.000 22.27892 165 GLN A N 1
ATOM 2256 C CA . GLN A 1 140 ? -9.60309 1.62282 3.70720 1.000 26.22085 165 GLN A CA 1
ATOM 2257 C C . GLN A 1 140 ? -11.11623 1.77888 3.57524 1.000 26.61409 165 GLN A C 1
ATOM 2258 O O . GLN A 1 140 ? -11.70843 2.79198 3.97038 1.000 26.63733 165 GLN A O 1
ATOM 2262 N N . ASP A 1 141 ? -11.73159 0.76914 2.96865 1.000 33.95526 166 ASP A N 1
ATOM 2263 C CA . ASP A 1 141 ? -13.18901 0.68474 2.86296 1.000 42.41230 166 ASP A CA 1
ATOM 2264 C C . ASP A 1 141 ? -13.55918 -0.60019 2.12558 1.000 40.55761 166 ASP A C 1
ATOM 2265 O O . ASP A 1 141 ? -12.66573 -1.36053 1.71673 1.000 39.07182 166 ASP A O 1
ATOM 2269 N N . ALA B 1 1 ? 37.80892 3.32577 23.56471 1.000 34.43556 26 ALA B N 1
ATOM 2270 C CA . ALA B 1 1 ? 36.75070 3.88875 22.72321 1.000 42.29599 26 ALA B CA 1
ATOM 2271 C C . ALA B 1 1 ? 35.41245 3.15617 22.94769 1.000 39.61395 26 ALA B C 1
ATOM 2272 O O . ALA B 1 1 ? 35.23275 2.04833 22.45184 1.000 45.49121 26 ALA B O 1
ATOM 2278 N N . PRO B 1 2 ? 34.47764 3.76392 23.69772 1.000 37.70395 27 PRO B N 1
ATOM 2279 C CA . PRO B 1 2 ? 33.18981 3.09300 23.94948 1.000 41.42298 27 PRO B CA 1
ATOM 2280 C C . PRO B 1 2 ? 32.39791 2.78448 22.68088 1.000 40.14973 27 PRO B C 1
ATOM 2281 O O . PRO B 1 2 ? 32.36362 3.57093 21.73023 1.000 38.97544 27 PRO B O 1
ATOM 2292 N N . LYS B 1 3 ? 31.73485 1.62316 22.69519 1.000 40.56371 28 LYS B N 1
ATOM 2293 C CA . LYS B 1 3 ? 30.88803 1.15973 21.59692 1.000 41.48588 28 LYS B CA 1
ATOM 2294 C C . LYS B 1 3 ? 29.46785 1.67283 21.81141 1.000 30.84168 28 LYS B C 1
ATOM 2295 O O . LYS B 1 3 ? 28.83653 1.32995 22.81650 1.000 31.12392 28 LYS B O 1
ATOM 2314 N N . VAL B 1 4 ? 28.97202 2.49115 20.88086 1.000 23.33236 29 VAL B N 1
ATOM 2315 C CA . VAL B 1 4 ? 27.65395 3.11088 20.99844 1.000 22.86532 29 VAL B CA 1
ATOM 2316 C C . VAL B 1 4 ? 26.80111 2.70382 19.80811 1.000 20.10331 29 VAL B C 1
ATOM 2317 O O . VAL B 1 4 ? 27.23474 2.80868 18.65413 1.000 24.18446 29 VAL B O 1
ATOM 2330 N N . VAL B 1 5 ? 25.57838 2.27306 20.09193 1.000 17.30145 30 VAL B N 1
ATOM 2331 C CA . VAL B 1 5 ? 24.56427 2.02607 19.08602 1.000 16.86881 30 VAL B CA 1
ATOM 2332 C C . VAL B 1 5 ? 23.45555 3.04778 19.31910 1.000 15.58657 30 VAL B C 1
ATOM 2333 O O . VAL B 1 5 ? 22.94119 3.17947 20.43940 1.000 15.02216 30 VAL B O 1
ATOM 2346 N N . LYS B 1 6 ? 23.12127 3.79418 18.27951 1.000 14.74636 31 LYS B N 1
ATOM 2347 C CA . LYS B 1 6 ? 22.09817 4.83266 18.34586 1.000 15.85820 31 LYS B CA 1
ATOM 2348 C C . LYS B 1 6 ? 20.87883 4.41693 17.52781 1.000 12.77863 31 LYS B C 1
ATOM 2349 O O . LYS B 1 6 ? 21.02278 3.93154 16.39927 1.000 15.42873 31 LYS B O 1
ATOM 2353 N N . PHE B 1 7 ? 19.66891 4.62211 18.09096 1.000 11.12335 32 PHE B N 1
ATOM 2354 C CA . PHE B 1 7 ? 18.41440 4.29470 17.41269 1.000 11.70761 32 PHE B CA 1
ATOM 2355 C C . PHE B 1 7 ? 17.30914 5.19927 17.94405 1.000 10.78548 32 PHE B C 1
ATOM 2356 O O . PHE B 1 7 ? 17.49385 5.94013 18.90797 1.000 9.26250 32 PHE B O 1
ATOM 2373 N N . SER B 1 8 ? 16.14572 5.11326 17.31299 1.000 14.64193 33 SER B N 1
ATOM 2374 C CA . SER B 1 8 ? 15.03972 5.98118 17.67564 1.000 13.71175 33 SER B CA 1
ATOM 2375 C C . SER B 1 8 ? 13.73479 5.22985 17.48800 1.000 11.53863 33 SER B C 1
ATOM 2376 O O . SER B 1 8 ? 13.68102 4.16959 16.85082 1.000 11.50447 33 SER B O 1
ATOM 2384 N N . TYR B 1 9 ? 12.67255 5.80161 18.04749 1.000 8.27730 34 TYR B N 1
ATOM 2385 C CA . TYR B 1 9 ? 11.35702 5.19396 17.98458 1.000 9.53039 34 TYR B CA 1
ATOM 2386 C C . TYR B 1 9 ? 10.29551 6.28191 18.09950 1.000 9.03275 34 TYR B C 1
ATOM 2387 O O . TYR B 1 9 ? 10.37393 7.13680 18.98412 1.000 8.57251 34 TYR B O 1
ATOM 2405 N N . MET B 1 10 ? 9.28706 6.21429 17.23446 1.000 10.25581 35 MET B N 1
ATOM 2406 C CA A MET B 1 10 ? 8.15451 7.12623 17.26864 0.367 10.71584 35 MET B CA 1
ATOM 2407 C CA B MET B 1 10 ? 8.15730 7.12756 17.28196 0.633 10.71937 35 MET B CA 1
ATOM 2408 C C . MET B 1 10 ? 6.93998 6.39890 17.84048 1.000 8.68770 35 MET B C 1
ATOM 2409 O O . MET B 1 10 ? 6.55285 5.34585 17.32295 1.000 11.24653 35 MET B O 1
ATOM 2434 N N . TRP B 1 11 ? 6.35857 6.95620 18.89234 1.000 7.64224 36 TRP B N 1
ATOM 2435 C CA . TRP B 1 11 ? 5.20985 6.37861 19.58583 1.000 10.20015 36 TRP B CA 1
ATOM 2436 C C . TRP B 1 11 ? 4.01949 7.30598 19.42221 1.000 9.97734 36 TRP B C 1
ATOM 2437 O O . TRP B 1 11 ? 4.04643 8.45013 19.90700 1.000 10.81225 36 TRP B O 1
ATOM 2458 N N . THR B 1 12 ? 2.97186 6.82099 18.76327 1.000 10.09613 37 THR B N 1
ATOM 2459 C CA . THR B 1 12 ? 1.74062 7.58776 18.62599 1.000 10.29162 37 THR B CA 1
ATOM 2460 C C . THR B 1 12 ? 0.71306 6.94846 19.54168 1.000 14.50683 37 THR B C 1
ATOM 2461 O O . THR B 1 12 ? 0.38577 5.76164 19.37231 1.000 13.03279 37 THR B O 1
ATOM 2472 N N . ILE B 1 13 ? 0.21281 7.73093 20.50092 1.000 11.76255 38 ILE B N 1
ATOM 2473 C CA . ILE B 1 13 ? -0.78171 7.28313 21.46064 1.000 15.59157 38 ILE B CA 1
ATOM 2474 C C . ILE B 1 13 ? -2.12192 7.78389 20.93161 1.000 11.48217 38 ILE B C 1
ATOM 2475 O O . ILE B 1 13 ? -2.40949 8.97072 20.99915 1.000 12.17239 38 ILE B O 1
ATOM 2491 N N . ASN B 1 14 ? -2.91142 6.88408 20.35562 1.000 21.61350 39 ASN B N 1
ATOM 2492 C CA . ASN B 1 14 ? -4.23098 7.29245 19.86201 1.000 19.93934 39 ASN B CA 1
ATOM 2493 C C . ASN B 1 14 ? -5.23372 7.43898 21.00951 1.000 24.10397 39 ASN B C 1
ATOM 2494 O O . ASN B 1 14 ? -5.09546 6.84648 22.08718 1.000 20.01939 39 ASN B O 1
ATOM 2505 N N . ASN B 1 15 ? -6.26442 8.24298 20.76106 1.000 21.58132 40 ASN B N 1
ATOM 2506 C CA . ASN B 1 15 ? -7.37627 8.39219 21.69523 1.000 18.96208 40 ASN B CA 1
ATOM 2507 C C . ASN B 1 15 ? -6.87960 8.84344 23.06405 1.000 19.08225 40 ASN B C 1
ATOM 2508 O O . ASN B 1 15 ? -7.25660 8.30425 24.10678 1.000 19.73236 40 ASN B O 1
ATOM 2519 N N . PHE B 1 16 ? -6.02415 9.85899 23.05713 1.000 19.65459 41 PHE B N 1
ATOM 2520 C CA . PHE B 1 16 ? -5.38750 10.25327 24.30356 1.000 21.62769 41 PHE B CA 1
ATOM 2521 C C . PHE B 1 16 ? -6.40014 10.74166 25.33461 1.000 21.44594 41 PHE B C 1
ATOM 2522 O O . PHE B 1 16 ? -6.22268 10.50215 26.53287 1.000 22.77677 41 PHE B O 1
ATOM 2539 N N . SER B 1 17 ? -7.48111 11.39058 24.90225 1.000 25.48654 42 SER B N 1
ATOM 2540 C CA . SER B 1 17 ? -8.49806 11.83771 25.85029 1.000 23.72549 42 SER B CA 1
ATOM 2541 C C . SER B 1 17 ? -9.29022 10.69338 26.48411 1.000 25.90501 42 SER B C 1
ATOM 2542 O O . SER B 1 17 ? -10.18824 10.96585 27.29722 1.000 28.59267 42 SER B O 1
ATOM 2550 N N . PHE B 1 18 ? -9.02626 9.44130 26.12442 1.000 21.32576 43 PHE B N 1
ATOM 2551 C CA . PHE B 1 18 ? -9.73389 8.30150 26.69362 1.000 22.38994 43 PHE B CA 1
ATOM 2552 C C . PHE B 1 18 ? -8.88510 7.57971 27.73484 1.000 25.64547 43 PHE B C 1
ATOM 2553 O O . PHE B 1 18 ? -9.27033 6.50099 28.20125 1.000 30.02845 43 PHE B O 1
ATOM 2570 N N . CYS B 1 19 ? -7.73853 8.15267 28.09282 1.000 33.71413 44 CYS B N 1
ATOM 2571 C CA . CYS B 1 19 ? -6.97848 7.70140 29.25052 1.000 37.66403 44 CYS B CA 1
ATOM 2572 C C . CYS B 1 19 ? -7.77232 7.93921 30.53241 1.000 32.66823 44 CYS B C 1
ATOM 2573 O O . CYS B 1 19 ? -8.59900 8.84868 30.61829 1.000 42.20075 44 CYS B O 1
ATOM 2581 N N . ARG B 1 20 ? -7.49925 7.12183 31.54275 1.000 39.09372 45 ARG B N 1
ATOM 2582 C CA . ARG B 1 20 ? -8.19500 7.24946 32.81553 1.000 41.17592 45 ARG B CA 1
ATOM 2583 C C . ARG B 1 20 ? -7.83357 8.55327 33.51950 1.000 51.28353 45 ARG B C 1
ATOM 2584 O O . ARG B 1 20 ? -6.74094 9.09856 33.35220 1.000 55.26347 45 ARG B O 1
ATOM 2605 N N . GLU B 1 21 ? -8.77488 9.04497 34.32445 1.000 57.27335 46 GLU B N 1
ATOM 2606 C CA . GLU B 1 21 ? -8.60241 10.26931 35.09188 1.000 59.02916 46 GLU B CA 1
ATOM 2607 C C . GLU B 1 21 ? -7.93714 10.02368 36.44127 1.000 64.60548 46 GLU B C 1
ATOM 2608 O O . GLU B 1 21 ? -7.86011 10.94819 37.25939 1.000 69.99723 46 GLU B O 1
ATOM 2612 N N . GLU B 1 22 ? -7.44806 8.80941 36.68662 1.000 65.53554 47 GLU B N 1
ATOM 2613 C CA . GLU B 1 22 ? -6.85410 8.44304 37.96432 1.000 60.89601 47 GLU B CA 1
ATOM 2614 C C . GLU B 1 22 ? -5.33978 8.55362 37.87619 1.000 64.50353 47 GLU B C 1
ATOM 2615 O O . GLU B 1 22 ? -4.73048 8.14642 36.88012 1.000 59.22648 47 GLU B O 1
ATOM 2619 N N . MET B 1 23 ? -4.73591 9.08670 38.93851 1.000 64.30621 48 MET B N 1
ATOM 2620 C CA . MET B 1 23 ? -3.32083 9.43517 38.92707 1.000 63.83140 48 MET B CA 1
ATOM 2621 C C . MET B 1 23 ? -2.39867 8.22183 38.81499 1.000 64.03707 48 MET B C 1
ATOM 2622 O O . MET B 1 23 ? -1.17551 8.40884 38.82687 1.000 64.13286 48 MET B O 1
ATOM 2626 N N . GLY B 1 24 ? -2.93005 7.00266 38.67603 1.000 54.55427 49 GLY B N 1
ATOM 2627 C CA . GLY B 1 24 ? -2.08547 5.82147 38.62227 1.000 43.60953 49 GLY B CA 1
ATOM 2628 C C . GLY B 1 24 ? -2.05194 5.06828 37.30305 1.000 39.72474 49 GLY B C 1
ATOM 2629 O O . GLY B 1 24 ? -1.41563 4.01368 37.21500 1.000 40.57915 49 GLY B O 1
ATOM 2633 N N . GLU B 1 25 ? -2.72295 5.57232 36.27355 1.000 26.63310 50 GLU B N 1
ATOM 2634 C CA . GLU B 1 25 ? -2.71583 4.88715 34.99100 1.000 21.17851 50 GLU B CA 1
ATOM 2635 C C . GLU B 1 25 ? -1.32093 4.93742 34.37160 1.000 16.83500 50 GLU B C 1
ATOM 2636 O O . GLU B 1 25 ? -0.67044 5.99001 34.35966 1.000 19.02559 50 GLU B O 1
ATOM 2648 N N . VAL B 1 26 ? -0.87560 3.78971 33.85093 1.000 16.25850 51 VAL B N 1
ATOM 2649 C CA . VAL B 1 26 ? 0.33542 3.67149 33.04549 1.000 15.81977 51 VAL B CA 1
ATOM 2650 C C . VAL B 1 26 ? -0.05733 3.14210 31.66808 1.000 19.21689 51 VAL B C 1
ATOM 2651 O O . V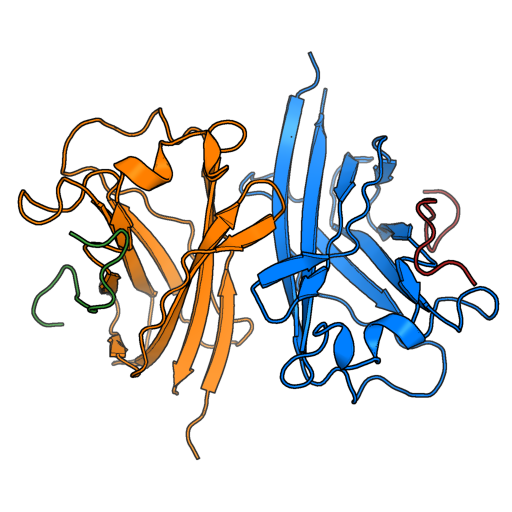AL B 1 26 ? -0.79415 2.14999 31.56377 1.000 20.54450 51 VAL B O 1
ATOM 2664 N N . ILE B 1 27 ? 0.39863 3.83282 30.63263 1.000 12.58329 52 ILE B N 1
ATOM 2665 C CA . ILE B 1 27 ? 0.30000 3.42208 29.23236 1.000 12.82275 52 ILE B CA 1
ATOM 2666 C C . ILE B 1 27 ? 1.70346 3.05567 28.74281 1.000 10.76548 52 ILE B C 1
ATOM 2667 O O . ILE B 1 27 ? 2.67020 3.79357 28.98399 1.000 10.17550 52 ILE B O 1
ATOM 2683 N N . LYS B 1 28 ? 1.82631 1.92868 28.03234 1.000 11.34281 53 LYS B N 1
ATOM 2684 C CA . LYS B 1 28 ? 3.12250 1.47097 27.55212 1.000 11.24629 53 LYS B CA 1
ATOM 2685 C C . LYS B 1 28 ? 3.10522 1.26583 26.04130 1.000 11.38344 53 LYS B C 1
ATOM 2686 O O . LYS B 1 28 ? 2.10085 0.83586 25.46432 1.000 12.64966 53 LYS B O 1
ATOM 2705 N N . SER B 1 29 ? 4.22690 1.56881 25.41016 1.000 10.09821 54 SER B N 1
ATOM 2706 C CA . SER B 1 29 ? 4.38204 1.34379 23.99486 1.000 10.59436 54 SER B CA 1
ATOM 2707 C C . SER B 1 29 ? 4.65987 -0.13236 23.72302 1.000 10.63205 54 SER B C 1
ATOM 2708 O O . SER B 1 29 ? 4.91403 -0.91940 24.63424 1.000 11.27974 54 SER B O 1
ATOM 2716 N N . SER B 1 30 ? 4.62660 -0.49438 22.44636 1.000 12.14591 55 SER B N 1
ATOM 2717 C CA . SER B 1 30 ? 5.18725 -1.78028 22.04912 1.000 12.99337 55 SER B CA 1
ATOM 2718 C C . SER B 1 30 ? 6.69971 -1.74779 22.19499 1.000 11.94482 55 SER B C 1
ATOM 2719 O O . SER B 1 30 ? 7.32359 -0.69268 22.26341 1.000 11.17266 55 SER B O 1
ATOM 2727 N N . THR B 1 31 ? 7.28615 -2.93748 22.24457 1.000 16.36190 56 THR B N 1
ATOM 2728 C CA . THR B 1 31 ? 8.72944 -3.03164 22.39444 1.000 9.97281 56 THR B CA 1
ATOM 2729 C C . THR B 1 31 ? 9.41573 -2.64148 21.10218 1.000 11.31033 56 THR B C 1
ATOM 2730 O O . THR B 1 31 ? 8.88185 -2.82665 19.99837 1.000 15.22877 56 THR B O 1
ATOM 2741 N N . PHE B 1 32 ? 10.60896 -2.06811 21.24785 1.000 11.48888 57 PHE B N 1
ATOM 2742 C CA . PHE B 1 32 ? 11.43700 -1.73872 20.11502 1.000 12.36065 57 PHE B CA 1
ATOM 2743 C C . PHE B 1 32 ? 12.89378 -2.02792 20.45302 1.000 14.04170 57 PHE B C 1
ATOM 2744 O O . PHE B 1 32 ? 13.27338 -2.24215 21.61262 1.000 10.47133 57 PHE B O 1
ATOM 2761 N N . SER B 1 33 ? 13.71243 -2.03410 19.41120 1.000 12.39516 58 SER B N 1
ATOM 2762 C CA . SER B 1 33 ? 15.12225 -2.34554 19.58115 1.000 16.80640 58 SER B CA 1
ATOM 2763 C C . SER B 1 33 ? 15.94250 -1.60016 18.53810 1.000 16.13686 58 SER B C 1
ATOM 2764 O O . SER B 1 33 ? 15.41791 -1.09399 17.54315 1.000 21.17081 58 SER B O 1
ATOM 2771 N N . SER B 1 34 ? 17.24143 -1.52107 18.78897 1.000 16.06507 59 SER B N 1
ATOM 2772 C CA . SER B 1 34 ? 18.16049 -1.06398 17.77238 1.000 15.53659 59 SER B CA 1
ATOM 2773 C C . SER B 1 34 ? 18.11329 -1.99787 16.56391 1.000 17.52079 59 SER B C 1
ATOM 2774 O O . SER B 1 34 ? 17.69250 -3.15221 16.64726 1.000 20.86479 59 SER B O 1
ATOM 2782 N N . GLY B 1 35 ? 18.56083 -1.48524 15.42387 1.000 23.95123 60 GLY B N 1
ATOM 2783 C CA . GLY B 1 35 ? 18.85921 -2.36830 14.31551 1.000 29.32672 60 GLY B CA 1
ATOM 2784 C C . GLY B 1 35 ? 19.99329 -3.33635 14.59239 1.000 28.72155 60 GLY B C 1
ATOM 2785 O O . GLY B 1 35 ? 20.18008 -4.28422 13.82230 1.000 32.94882 60 GLY B O 1
ATOM 2789 N N . ALA B 1 36 ? 20.74659 -3.12883 15.67015 1.000 21.24052 61 ALA B N 1
ATOM 2790 C CA . ALA B 1 36 ? 21.83084 -4.03307 15.99605 1.000 26.67730 61 ALA B CA 1
ATOM 2791 C C . ALA B 1 36 ? 21.26045 -5.34126 16.52716 1.000 30.28095 61 ALA B C 1
ATOM 2792 O O . ALA B 1 36 ? 20.13286 -5.40993 17.01740 1.000 25.73054 61 ALA B O 1
ATOM 2799 N N . ASN B 1 37 ? 22.06050 -6.38940 16.41800 1.000 24.65030 62 ASN B N 1
ATOM 2800 C CA . ASN B 1 37 ? 21.66851 -7.70317 16.91673 1.000 24.39414 62 ASN B CA 1
ATOM 2801 C C . ASN B 1 37 ? 22.13768 -7.81394 18.36454 1.000 18.93262 62 ASN B C 1
ATOM 2802 O O . ASN B 1 37 ? 23.04968 -8.56553 18.69370 1.000 21.32830 62 ASN B O 1
ATOM 2813 N N . ASP B 1 38 ? 21.51700 -7.00764 19.22255 1.000 19.34874 63 ASP B N 1
ATOM 2814 C CA . ASP B 1 38 ? 21.97873 -6.84721 20.59517 1.000 14.33053 63 ASP B CA 1
ATOM 2815 C C . ASP B 1 38 ? 21.07481 -7.51605 21.62370 1.000 13.58216 63 ASP B C 1
ATOM 2816 O O . ASP B 1 38 ? 21.40172 -7.49627 22.81368 1.000 16.67269 63 ASP B O 1
ATOM 2825 N N . LYS B 1 39 ? 19.95029 -8.09283 21.19658 1.000 16.84666 64 LYS B N 1
ATOM 2826 C CA . LYS B 1 39 ? 19.01755 -8.80009 22.08424 1.000 18.98263 64 LYS B CA 1
ATOM 2827 C C . LYS B 1 39 ? 18.46801 -7.90171 23.19018 1.000 17.44961 64 LYS B C 1
ATOM 2828 O O . LYS B 1 39 ? 18.09507 -8.37795 24.26191 1.000 17.21493 64 LYS B O 1
ATOM 2847 N N . LEU B 1 40 ? 18.41971 -6.59977 22.96479 1.000 12.87493 65 LEU B N 1
ATOM 2848 C CA . LEU B 1 40 ? 17.82199 -5.68854 23.91963 1.000 11.63576 65 LEU B CA 1
ATOM 2849 C C . LEU B 1 40 ? 16.44875 -5.30788 23.40694 1.000 14.25607 65 LEU B C 1
ATOM 2850 O O . LEU B 1 40 ? 16.27355 -5.01718 22.22204 1.000 16.15161 65 LEU B O 1
ATOM 2866 N N . LYS B 1 41 ? 15.48815 -5.29363 24.30959 1.000 9.26278 66 LYS B N 1
ATOM 2867 C CA . LYS B 1 41 ? 14.14926 -4.83893 23.99666 1.000 9.43925 66 LYS B CA 1
ATOM 2868 C C . LYS B 1 41 ? 13.78256 -3.74092 24.98151 1.000 9.09846 66 LYS B C 1
ATOM 2869 O O . LYS B 1 41 ? 13.94445 -3.89753 26.19682 1.000 8.82898 66 LYS B O 1
ATOM 2888 N N . TRP B 1 42 ? 13.21262 -2.67796 24.43816 1.000 8.67284 67 TRP B N 1
ATOM 2889 C CA . TRP B 1 42 ? 12.89180 -1.47173 25.17582 1.000 5.78046 67 TRP B CA 1
ATOM 2890 C C . TRP B 1 42 ? 11.41224 -1.14981 24.96898 1.000 6.84311 67 TRP B C 1
ATOM 2891 O O . TRP B 1 42 ? 10.81652 -1.57274 23.98902 1.000 7.82810 67 TRP B O 1
ATOM 2912 N N . CYS B 1 43 ? 10.84998 -0.36794 25.88926 1.000 6.81278 68 CYS B N 1
ATOM 2913 C CA . CYS B 1 43 ? 9.57920 0.30845 25.61870 1.000 8.31385 68 CYS B CA 1
ATOM 2914 C C . CYS B 1 43 ? 9.54512 1.64794 26.34434 1.000 7.90422 68 CYS B C 1
ATOM 2915 O O . CYS B 1 43 ? 10.38131 1.94384 27.20049 1.000 6.23377 68 CYS B O 1
ATOM 2923 N N . LEU B 1 44 ? 8.57553 2.46547 25.97378 1.000 5.54599 69 LEU B N 1
ATOM 2924 C CA . LEU B 1 44 ? 8.26790 3.70473 26.65677 1.000 5.98236 69 LEU B CA 1
ATOM 2925 C C . LEU B 1 44 ? 7.05099 3.51742 27.54927 1.000 8.99786 69 LEU B C 1
ATOM 2926 O O . LEU B 1 44 ? 6.18017 2.69920 27.26407 1.000 7.44853 69 LEU B O 1
ATOM 2942 N N . ARG B 1 45 ? 7.01335 4.25194 28.65072 1.000 6.76206 70 ARG B N 1
ATOM 2943 C CA . ARG B 1 45 ? 5.84470 4.26222 29.51599 1.000 8.10300 70 ARG B CA 1
ATOM 2944 C C . ARG B 1 45 ? 5.47697 5.69389 29.87600 1.000 7.92427 70 ARG B C 1
ATOM 2945 O O . ARG B 1 45 ? 6.35240 6.53943 30.13494 1.000 6.63030 70 ARG B O 1
ATOM 2966 N N . VAL B 1 46 ? 4.17635 5.96818 29.84515 1.000 6.81585 71 VAL B N 1
ATOM 2967 C CA . VAL B 1 46 ? 3.61817 7.28516 30.14101 1.000 9.89831 71 VAL B CA 1
ATOM 2968 C C . VAL B 1 46 ? 2.61689 7.16390 31.29105 1.000 8.67361 71 VAL B C 1
ATOM 2969 O O . VAL B 1 46 ? 1.77839 6.25851 31.29467 1.000 8.42394 71 VAL B O 1
ATOM 2982 N N . ASN B 1 47 ? 2.70335 8.07053 32.26872 1.000 9.62062 72 ASN B N 1
ATOM 2983 C CA . ASN B 1 47 ? 1.62298 8.29595 33.23697 1.000 11.44622 72 ASN B CA 1
ATOM 2984 C C . ASN B 1 47 ? 0.94830 9.60343 32.86219 1.000 11.11010 72 ASN B C 1
ATOM 2985 O O . ASN B 1 47 ? 1.54192 10.67258 33.06996 1.000 9.67586 72 ASN B O 1
ATOM 2996 N N . PRO B 1 48 ? -0.25489 9.58810 32.27552 1.000 12.29911 73 PRO B N 1
ATOM 2997 C CA . PRO B 1 48 ? -0.87926 10.86005 31.86694 1.000 12.20531 73 PRO B CA 1
ATOM 2998 C C . PRO B 1 48 ? -1.11355 11.84412 32.99999 1.000 13.98832 73 PRO B C 1
ATOM 2999 O O . PRO B 1 48 ? -1.14506 13.06133 32.74786 1.000 18.94626 73 PRO B O 1
ATOM 3010 N N . LYS B 1 49 ? -1.25526 11.36782 34.24515 1.000 14.41722 74 LYS B N 1
ATOM 3011 C CA . LYS B 1 49 ? -1.49165 12.20544 35.41452 1.000 17.94607 74 LYS B CA 1
ATOM 3012 C C . LYS B 1 49 ? -0.44121 11.97999 36.50539 1.000 17.11759 74 LYS B C 1
ATOM 3013 O O . LYS B 1 49 ? -0.74631 12.04737 37.69856 1.000 17.45891 74 LYS B O 1
ATOM 3017 N N . GLY B 1 50 ? 0.80516 11.70073 36.11311 1.000 15.82901 75 GLY B N 1
ATOM 3018 C CA . GLY B 1 50 ? 1.89846 11.62168 37.06697 1.000 18.09320 75 GLY B CA 1
ATOM 3019 C C . GLY B 1 50 ? 1.86790 10.37147 37.93040 1.000 18.45881 75 GLY B C 1
ATOM 3020 O O . GLY B 1 50 ? 1.03778 9.48542 37.77645 1.000 17.45233 75 GLY B O 1
ATOM 3024 N N . LEU B 1 51 ? 2.83009 10.30301 38.85453 1.000 18.26785 76 LEU B N 1
ATOM 3025 C CA . LEU B 1 51 ? 2.88077 9.16574 39.77042 1.000 27.06820 76 LEU B CA 1
ATOM 3026 C C . LEU B 1 51 ? 2.37506 9.46500 41.17284 1.000 25.65626 76 LEU B C 1
ATOM 3027 O O . LEU B 1 51 ? 2.07441 8.52734 41.91366 1.000 25.57812 76 LEU B O 1
ATOM 3043 N N . ASP B 1 52 ? 2.25295 10.73011 41.55202 1.000 27.89158 77 ASP B N 1
ATOM 3044 C CA . ASP B 1 52 ? 1.90080 11.10100 42.91541 1.000 27.00580 77 ASP B CA 1
ATOM 3045 C C . ASP B 1 52 ? 1.52232 12.57564 42.89948 1.000 22.09797 77 ASP B C 1
ATOM 3046 O O . ASP B 1 52 ? 1.49881 13.20551 41.83950 1.000 21.10574 77 ASP B O 1
ATOM 3055 N N . GLU B 1 53 ? 1.24843 13.12599 44.08818 1.000 24.74756 78 GLU B N 1
ATOM 3056 C CA . GLU B 1 53 ? 0.74519 14.49316 44.13055 1.000 24.18694 78 GLU B CA 1
ATOM 3057 C C . GLU B 1 53 ? 1.82657 15.48715 43.71063 1.000 23.82094 78 GLU B C 1
ATOM 3058 O O . GLU B 1 53 ? 1.50024 16.53054 43.13997 1.000 24.48318 78 GLU B O 1
ATOM 3070 N N . GLU B 1 54 ? 3.11110 15.14105 43.89549 1.000 23.66051 79 GLU B N 1
ATOM 3071 C CA . GLU B 1 54 ? 4.19014 16.01890 43.44640 1.000 30.56275 79 GLU B CA 1
ATOM 3072 C C . GLU B 1 54 ? 4.17490 16.18903 41.93146 1.000 29.89541 79 GLU B C 1
ATOM 3073 O O . GLU B 1 54 ? 4.62254 17.22196 41.42127 1.000 28.07557 79 GLU B O 1
ATOM 3085 N N . SER B 1 55 ? 3.67169 15.18938 41.19298 1.000 20.85467 80 SER B N 1
ATOM 3086 C CA . SER B 1 55 ? 3.71200 15.21891 39.73113 1.000 20.11997 80 SER B CA 1
ATOM 3087 C C . SER B 1 55 ? 2.32327 15.18195 39.10388 1.000 18.90874 80 SER B C 1
ATOM 3088 O O . SER B 1 55 ? 2.20797 14.96964 37.89708 1.000 17.70074 80 SER B O 1
ATOM 3096 N N . LYS B 1 56 ? 1.26982 15.38347 39.88970 1.000 20.03401 81 LYS B N 1
ATOM 3097 C CA . LYS B 1 56 ? -0.08272 15.22520 39.36541 1.000 19.84537 81 LYS B CA 1
ATOM 3098 C C . LYS B 1 56 ? -0.38471 16.21194 38.23851 1.000 24.48783 81 LYS B C 1
ATOM 3099 O O . LYS B 1 56 ? -1.28805 15.95655 37.42782 1.000 19.62106 81 LYS B O 1
ATOM 3118 N N . ASP B 1 57 ? 0.36014 17.31277 38.15041 1.000 24.62916 82 ASP B N 1
ATOM 3119 C CA . ASP B 1 57 ? 0.18054 18.31011 37.10555 1.000 25.74128 82 ASP B CA 1
ATOM 3120 C C . ASP B 1 57 ? 0.91149 17.97661 35.81204 1.000 20.82706 82 ASP B C 1
ATOM 3121 O O . ASP B 1 57 ? 0.81158 18.74872 34.84858 1.000 18.59831 82 ASP B O 1
ATOM 3130 N N . TYR B 1 58 ? 1.62051 16.85050 35.75655 1.000 19.64914 83 TYR B N 1
ATOM 3131 C CA . TYR B 1 58 ? 2.52990 16.54032 34.66626 1.000 16.13938 83 TYR B CA 1
ATOM 3132 C C . TYR B 1 58 ? 2.23455 15.18329 34.06029 1.000 14.47315 83 TYR B C 1
ATOM 3133 O O . TYR B 1 58 ? 1.71963 14.28315 34.72448 1.000 15.86674 83 TYR B O 1
ATOM 3151 N N . LEU B 1 59 ? 2.58513 15.04128 32.79123 1.000 13.42542 84 LEU B N 1
ATOM 3152 C CA . LEU B 1 59 ? 2.77185 13.72579 32.20302 1.000 12.37797 84 LEU B CA 1
ATOM 3153 C C . LEU B 1 59 ? 4.18068 13.22917 32.52831 1.000 12.58681 84 LEU B C 1
ATOM 3154 O O . LEU B 1 59 ? 5.15695 13.97042 32.39210 1.000 13.55950 84 LEU B O 1
ATOM 3170 N N . SER B 1 60 ? 4.28280 11.97896 32.96934 1.000 9.26839 85 SER B N 1
ATOM 3171 C CA . SER B 1 60 ? 5.55139 11.36014 33.29445 1.000 8.53326 85 SER 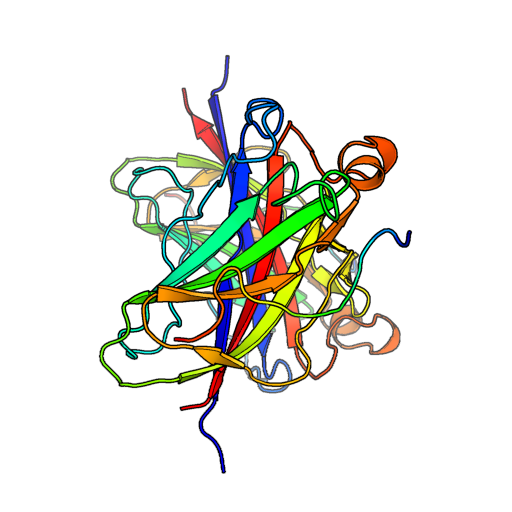B CA 1
ATOM 3172 C C . SER B 1 60 ? 5.95192 10.41558 32.16943 1.000 10.85100 85 SER B C 1
ATOM 3173 O O . SER B 1 60 ? 5.11094 9.66629 31.65451 1.000 14.39953 85 SER B O 1
ATOM 3181 N N . LEU B 1 61 ? 7.24271 10.43522 31.79251 1.000 7.50998 86 LEU B N 1
ATOM 3182 C CA . LEU B 1 61 ? 7.68951 9.65934 30.63878 1.000 6.64352 86 LEU B CA 1
ATOM 3183 C C . LEU B 1 61 ? 9.01059 8.98439 30.95264 1.000 6.50793 86 LEU B C 1
ATOM 3184 O O . LEU B 1 61 ? 9.97960 9.67559 31.28143 1.000 6.17039 86 LEU B O 1
ATOM 3200 N N . TYR B 1 62 ? 9.04275 7.65683 30.80208 1.000 6.90477 87 TYR B N 1
ATOM 3201 C CA . TYR B 1 62 ? 10.23393 6.86769 31.06719 1.000 6.18072 87 TYR B CA 1
ATOM 3202 C C . TYR B 1 62 ? 10.52926 5.86372 29.95566 1.000 8.30235 87 TYR B C 1
ATOM 3203 O O . TYR B 1 62 ? 9.65223 5.41685 29.22875 1.000 7.91684 87 TYR B O 1
ATOM 3221 N N . LEU B 1 63 ? 11.83085 5.55560 29.82232 1.000 8.26781 88 LEU B N 1
ATOM 3222 C CA . LEU B 1 63 ? 12.36001 4.51517 28.95531 1.000 5.30000 88 LEU B CA 1
ATOM 3223 C C . LEU B 1 63 ? 12.60734 3.28932 29.82647 1.000 6.50178 88 LEU B C 1
ATOM 3224 O O . LEU B 1 63 ? 13.31811 3.38511 30.83135 1.000 6.27624 88 LEU B O 1
ATOM 3240 N N . LEU B 1 64 ? 12.02985 2.15740 29.45046 1.000 5.82195 89 LEU B N 1
ATOM 3241 C CA . LEU B 1 64 ? 12.13548 0.92062 30.21744 1.000 8.84728 89 LEU B CA 1
ATOM 3242 C C . LEU B 1 64 ? 12.90443 -0.12202 29.40809 1.000 8.65391 89 LEU B C 1
ATOM 3243 O O . LEU B 1 64 ? 12.60581 -0.35070 28.23491 1.000 7.25958 89 LEU B O 1
ATOM 3259 N N . LEU B 1 65 ? 13.88504 -0.75534 30.03507 1.000 8.18513 90 LEU B N 1
ATOM 3260 C CA . LEU B 1 65 ? 14.58254 -1.89949 29.44061 1.000 7.30632 90 LEU B CA 1
ATOM 3261 C C . LEU B 1 65 ? 13.78854 -3.15735 29.78428 1.000 8.05361 90 LEU B C 1
ATOM 3262 O O . LEU B 1 65 ? 13.81262 -3.65548 30.91812 1.000 11.41307 90 LEU B O 1
ATOM 3278 N N . VAL B 1 66 ? 13.05848 -3.66003 28.79383 1.000 9.84737 91 VAL B N 1
ATOM 3279 C CA . VAL B 1 66 ? 12.11810 -4.77388 28.99496 1.000 9.19803 91 VAL B CA 1
ATOM 3280 C C . VAL B 1 66 ? 12.83817 -6.11179 29.01972 1.000 12.52210 91 VAL B C 1
ATOM 3281 O O . VAL B 1 66 ? 12.49304 -7.00307 29.80786 1.000 15.14644 91 VAL B O 1
ATOM 3294 N N . SER B 1 67 ? 13.77561 -6.31248 28.09602 1.000 12.17478 92 SER B N 1
ATOM 3295 C CA . SER B 1 67 ? 14.48635 -7.57711 27.97462 1.000 14.52036 92 SER B CA 1
ATOM 3296 C C . SER B 1 67 ? 15.97292 -7.29738 27.77074 1.000 11.13628 92 SER B C 1
ATOM 3297 O O . SER B 1 67 ? 16.34226 -6.49671 26.91026 1.000 10.30594 92 SER B O 1
ATOM 3305 N N . CYS B 1 68 ? 16.83300 -8.00924 28.52398 1.000 13.09796 93 CYS B N 1
ATOM 3306 C CA . CYS B 1 68 ? 18.27744 -7.81945 28.41264 1.000 11.48173 93 CYS B CA 1
ATOM 3307 C C . CYS B 1 68 ? 19.03084 -9.01376 28.98117 1.000 14.59652 93 CYS B C 1
ATOM 3308 O O . CYS B 1 68 ? 18.99667 -9.25544 30.19751 1.000 13.75956 93 CYS B O 1
ATOM 3316 N N . PRO B 1 69 ? 19.79598 -9.73439 28.15902 1.000 13.75518 94 PRO B N 1
ATOM 3317 C CA . PRO B 1 69 ? 20.44271 -10.96062 28.63728 1.000 14.96382 94 PRO B CA 1
ATOM 3318 C C . PRO B 1 69 ? 21.78448 -10.74380 29.31306 1.000 15.53487 94 PRO B C 1
ATOM 3319 O O . PRO B 1 69 ? 22.34912 -11.71120 29.83455 1.000 16.90598 94 PRO B O 1
ATOM 3330 N N . LYS B 1 70 ? 22.29965 -9.51953 29.29606 1.000 14.76482 95 LYS B N 1
ATOM 3331 C CA . LYS B 1 70 ? 23.50163 -9.11039 30.00682 1.000 17.24500 95 LYS B CA 1
ATOM 3332 C C . LYS B 1 70 ? 23.14274 -8.52669 31.36759 1.000 19.08356 95 LYS B C 1
ATOM 3333 O O . LYS B 1 70 ? 22.01432 -8.09496 31.60059 1.000 17.71333 95 LYS B O 1
ATOM 3352 N N A SER B 1 71 ? 24.12733 -8.48878 32.26118 0.412 18.17054 96 SER B N 1
ATOM 3353 N N B SER B 1 71 ? 24.15630 -8.42536 32.23096 0.588 18.14238 96 SER B N 1
ATOM 3354 C CA A SER B 1 71 ? 23.88048 -7.91366 33.57900 0.412 20.08019 96 SER B CA 1
ATOM 3355 C CA B SER B 1 71 ? 23.93480 -7.92493 33.58423 0.588 20.04712 96 SER B CA 1
ATOM 3356 C C A SER B 1 71 ? 23.34669 -6.49242 33.45612 0.412 22.78072 96 SER B C 1
ATOM 3357 C C B SER B 1 71 ? 23.52693 -6.46116 33.60326 0.588 22.92282 96 SER B C 1
ATOM 3358 O O A SER B 1 71 ? 22.32917 -6.13944 34.06505 0.412 21.39197 96 SER B O 1
ATOM 3359 O O B SER B 1 71 ? 22.80336 -6.03919 34.51085 0.588 22.78588 96 SER B O 1
ATOM 3374 N N . GLU B 1 72 ? 24.00562 -5.66634 32.64559 1.000 18.65620 97 GLU B N 1
ATOM 3375 C CA . GLU B 1 72 ? 23.65767 -4.25325 32.59541 1.000 20.42757 97 GLU B CA 1
ATOM 3376 C C . GLU B 1 72 ? 24.01538 -3.67739 31.23850 1.000 19.21292 97 GLU B C 1
ATOM 3377 O O . GLU B 1 72 ? 24.82818 -4.22801 30.49350 1.000 18.57818 97 GLU B O 1
ATOM 3390 N N . VAL B 1 73 ? 23.39365 -2.54446 30.93005 1.000 19.70259 98 VAL B N 1
ATOM 3391 C CA . VAL B 1 73 ? 23.85334 -1.69249 29.85221 1.000 13.72044 98 VAL B CA 1
ATOM 3392 C C . VAL B 1 73 ? 23.75518 -0.26788 30.36187 1.000 17.01144 98 VAL B C 1
ATOM 3393 O O . VAL B 1 73 ? 23.15358 0.00950 31.39936 1.000 21.09117 98 VAL B O 1
ATOM 3406 N N . ARG B 1 74 ? 24.43364 0.62391 29.67194 1.000 12.54003 99 ARG B N 1
ATOM 3407 C CA . ARG B 1 74 ? 24.33355 2.04380 29.94579 1.000 14.55048 99 ARG B CA 1
ATOM 3408 C C . ARG B 1 74 ? 23.77459 2.69624 28.70409 1.000 13.30733 99 ARG B C 1
ATOM 3409 O O . ARG B 1 74 ? 24.08945 2.26796 27.59565 1.000 18.41121 99 ARG B O 1
ATOM 3430 N N . ALA B 1 75 ? 22.92526 3.70998 28.87810 1.000 12.49229 100 ALA B N 1
ATOM 3431 C CA . ALA B 1 75 ? 22.36684 4.39523 27.72531 1.000 16.48722 100 ALA B CA 1
ATOM 3432 C C . ALA B 1 75 ? 21.99645 5.83689 28.02527 1.000 12.15185 100 ALA B C 1
ATOM 3433 O O . ALA B 1 75 ? 21.53075 6.16325 29.12285 1.000 11.67973 100 ALA B O 1
ATOM 3440 N N . LYS B 1 76 ? 22.20761 6.69742 27.02910 1.000 10.53676 101 LYS B N 1
ATOM 3441 C CA . LYS B 1 76 ? 21.67008 8.05175 27.01689 1.000 11.45818 101 LYS B CA 1
ATOM 3442 C C . LYS B 1 76 ? 20.35260 8.03902 26.25726 1.000 10.21327 101 LYS B C 1
ATOM 3443 O O . LYS B 1 76 ? 20.11472 7.18538 25.40115 1.000 8.91880 101 LYS B O 1
ATOM 3462 N N . PHE B 1 77 ? 19.50255 9.01252 26.54983 1.000 10.46633 102 PHE B N 1
ATOM 3463 C CA . PHE B 1 77 ? 18.20634 9.05454 25.90342 1.000 9.17064 102 PHE B CA 1
ATOM 3464 C C . PHE B 1 77 ? 17.72079 10.49765 25.80011 1.000 8.61522 102 PHE B C 1
ATOM 3465 O O . PHE B 1 77 ? 18.15260 11.39214 26.53830 1.000 9.38897 102 PHE B O 1
ATOM 3482 N N . LYS B 1 78 ? 16.80588 10.70005 24.85684 1.000 7.93056 103 LYS B N 1
ATOM 3483 C CA . LYS B 1 78 ? 16.20660 11.99707 24.57031 1.000 9.76713 103 LYS B CA 1
ATOM 3484 C C . LYS B 1 78 ? 14.75125 11.73552 24.21497 1.000 8.09500 103 LYS B C 1
ATOM 3485 O O . LYS B 1 78 ? 14.45430 10.84117 23.41663 1.000 7.14890 103 LYS B O 1
ATOM 3504 N N . PHE B 1 79 ? 13.85334 12.51698 24.78969 1.000 8.47830 104 PHE B N 1
ATOM 3505 C CA . PHE B 1 79 ? 12.44084 12.43661 24.47068 1.000 8.57564 104 PHE B CA 1
ATOM 3506 C C . PHE B 1 79 ? 11.96750 13.78700 23.95593 1.000 7.09406 104 PHE B C 1
ATOM 3507 O O . PHE B 1 79 ? 12.32881 14.84152 24.50126 1.000 7.96037 104 PHE B O 1
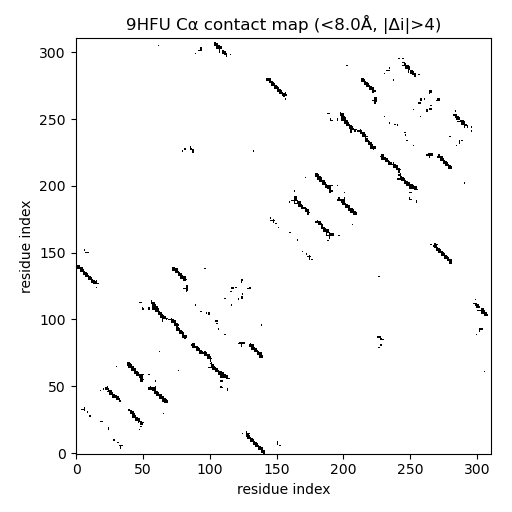ATOM 3524 N N . SER B 1 80 ? 11.12973 13.76118 22.93862 1.000 10.04195 105 SER B N 1
ATOM 3525 C CA . SER B 1 80 ? 10.50465 14.97216 22.46556 1.000 13.94813 105 SER B CA 1
ATOM 3526 C C . SER B 1 80 ? 9.05283 14.68155 22.10467 1.000 9.29037 105 SER B C 1
ATOM 3527 O O . SER B 1 80 ? 8.61101 13.51986 22.00310 1.000 10.43012 105 SER B O 1
ATOM 3535 N N . ILE B 1 81 ? 8.31186 15.75606 21.86595 1.000 8.36318 106 ILE B N 1
ATOM 3536 C CA . ILE B 1 81 ? 6.90330 15.66288 21.50422 1.000 8.15426 106 ILE B CA 1
ATOM 3537 C C . ILE B 1 81 ? 6.74655 16.27115 20.12033 1.000 11.03165 106 ILE B C 1
ATOM 3538 O O . ILE B 1 81 ? 7.21239 17.39199 19.87646 1.000 19.56900 106 ILE B O 1
ATOM 3554 N N . LEU B 1 82 ? 6.09249 15.55682 19.23119 1.000 13.33332 107 LEU B N 1
ATOM 3555 C CA . LEU B 1 82 ? 5.89978 16.05237 17.87707 1.000 14.48363 107 LEU B CA 1
ATOM 3556 C C . LEU B 1 82 ? 4.56811 16.77906 17.83556 1.000 16.80662 107 LEU B C 1
ATOM 3557 O O . LEU B 1 82 ? 3.59631 16.34566 18.45266 1.000 21.12625 107 LEU B O 1
ATOM 3573 N N . ASN B 1 83 ? 4.52293 17.88594 17.13152 1.000 16.97261 108 ASN B N 1
ATOM 3574 C CA . ASN B 1 83 ? 3.25130 18.58159 17.00011 1.000 18.52483 108 ASN B CA 1
ATOM 3575 C C . ASN B 1 83 ? 2.55199 18.15707 15.70317 1.000 25.74273 108 ASN B C 1
ATOM 3576 O O . ASN B 1 83 ? 2.96966 17.23191 14.98971 1.000 21.10102 108 ASN B O 1
ATOM 3587 N N . ALA B 1 84 ? 1.44245 18.82729 15.39900 1.000 24.77003 109 ALA B N 1
ATOM 3588 C CA . ALA B 1 84 ? 0.58228 18.42409 14.29723 1.000 23.46589 109 ALA B CA 1
ATOM 3589 C C . ALA B 1 84 ? 1.26639 18.52835 12.94054 1.000 26.98175 109 ALA B C 1
ATOM 3590 O O . ALA B 1 84 ? 0.78880 17.92508 11.96589 1.000 25.57673 109 ALA B O 1
ATOM 3597 N N . LYS B 1 85 ? 2.35369 19.29001 12.84546 1.000 24.94143 110 LYS B N 1
ATOM 3598 C CA . LYS B 1 85 ? 3.09332 19.44457 11.60170 1.000 26.68871 110 LYS B CA 1
ATOM 3599 C C . LYS B 1 85 ? 4.33563 18.57099 11.56320 1.000 25.35223 110 LYS B C 1
ATOM 3600 O O . LYS B 1 85 ? 5.18741 18.74909 10.67638 1.000 27.15430 110 LYS B O 1
ATOM 3619 N N . GLY B 1 86 ? 4.45744 17.64162 12.50496 1.000 22.80066 111 GLY B N 1
ATOM 3620 C CA . GLY B 1 86 ? 5.64310 16.82043 12.58148 1.000 21.94762 111 GLY B CA 1
ATOM 3621 C C . GLY B 1 86 ? 6.87371 17.55946 13.04282 1.000 22.06255 111 GLY B C 1
ATOM 3622 O O . GLY B 1 86 ? 7.98614 17.07767 12.81938 1.000 22.51730 111 GLY B O 1
ATOM 3626 N N . GLU B 1 87 ? 6.70404 18.71344 13.69198 1.000 22.08343 112 GLU B N 1
ATOM 3627 C CA . GLU B 1 87 ? 7.83475 19.46493 14.23557 1.000 22.34373 112 GLU B CA 1
ATOM 3628 C C . GLU B 1 87 ? 8.20461 18.90473 15.59581 1.000 19.68261 112 GLU B C 1
ATOM 3629 O O . GLU B 1 87 ? 7.32482 18.53717 16.37603 1.000 17.99769 112 GLU B O 1
ATOM 3641 N N . GLU B 1 88 ? 9.51289 18.85479 15.88664 1.000 19.76784 113 GLU B N 1
ATOM 3642 C CA . GLU B 1 88 ? 9.99303 18.33296 17.16126 1.000 25.28063 113 GLU B CA 1
ATOM 3643 C C . GLU B 1 88 ? 10.00291 19.45816 18.18486 1.000 22.27013 113 GLU B C 1
ATOM 3644 O O . GLU B 1 88 ? 10.67301 20.46983 17.98840 1.000 21.75982 113 GLU B O 1
ATOM 3656 N N . THR B 1 89 ? 9.25218 19.29055 19.26959 1.000 19.98387 114 THR B N 1
ATOM 3657 C CA . THR B 1 89 ? 9.14878 20.33585 20.27371 1.000 19.74176 114 THR B CA 1
ATOM 3658 C C . THR B 1 89 ? 9.36796 19.72468 21.65138 1.000 16.30446 114 THR B C 1
ATOM 3659 O O . THR B 1 89 ? 9.30221 18.50146 21.82867 1.000 14.91399 114 THR B O 1
ATOM 3670 N N . LYS B 1 90 ? 9.70134 20.59111 22.61106 1.000 16.32231 115 LYS B N 1
ATOM 3671 C CA . LYS B 1 90 ? 9.72803 20.24892 24.03603 1.000 15.01411 115 LYS B CA 1
ATOM 3672 C C . LYS B 1 90 ? 10.70158 19.09593 24.32699 1.000 14.34715 115 LYS B C 1
ATOM 3673 O O . LYS B 1 90 ? 10.43892 18.21654 25.16015 1.000 16.07117 115 LYS B O 1
ATOM 3692 N N . ALA B 1 91 ? 11.84098 19.07521 23.65368 1.000 12.47171 116 ALA B N 1
ATOM 3693 C CA . ALA B 1 91 ? 12.75916 17.94055 23.79778 1.000 11.29989 116 ALA B CA 1
ATOM 3694 C C . ALA B 1 91 ? 13.62530 18.07980 25.05440 1.000 11.06959 116 ALA B C 1
ATOM 3695 O O . ALA B 1 91 ? 14.03061 19.18264 25.42014 1.000 11.73816 116 ALA B O 1
ATOM 3702 N N . MET B 1 92 ? 13.85157 16.96130 25.74840 1.000 8.68568 117 MET B N 1
ATOM 3703 C CA . MET B 1 92 ? 14.83506 16.93616 26.81713 1.000 10.13653 117 MET B CA 1
ATOM 3704 C C . MET B 1 92 ? 15.66856 15.67308 26.73356 1.000 8.45936 117 MET B C 1
ATOM 3705 O O . MET B 1 92 ? 15.15535 14.58669 26.45432 1.000 7.75219 117 MET B O 1
ATOM 3719 N N . GLU B 1 93 ? 16.95989 15.82419 27.02246 1.000 10.46082 118 GLU B N 1
ATOM 3720 C CA . GLU B 1 93 ? 17.92936 14.74330 26.99951 1.000 10.23778 118 GLU B CA 1
ATOM 3721 C C . GLU B 1 93 ? 18.45572 14.42044 28.40070 1.000 8.79076 118 GLU B C 1
ATOM 3722 O O . GLU B 1 93 ? 18.42356 15.24209 29.31899 1.000 10.55637 118 GLU B O 1
ATOM 3734 N N . SER B 1 94 ? 18.91277 13.17887 28.55575 1.000 9.06138 119 SER B N 1
ATOM 3735 C CA . SER B 1 94 ? 19.43016 12.71144 29.84126 1.000 12.58777 119 SER B CA 1
ATOM 3736 C C . SER B 1 94 ? 20.80431 13.27679 30.16584 1.000 12.74005 119 SER B C 1
ATOM 3737 O O . SER B 1 94 ? 21.18578 13.29007 31.34001 1.000 17.72463 119 SER B O 1
ATOM 3745 N N . GLN B 1 95 ? 21.55257 13.70504 29.15309 1.000 11.78542 120 GLN B N 1
ATOM 3746 C CA . GLN B 1 95 ? 22.90461 14.23386 29.28710 1.000 14.22567 120 GLN B CA 1
ATOM 3747 C C . GLN B 1 95 ? 23.91558 13.13770 29.61953 1.000 18.44155 120 GLN B C 1
ATOM 3748 O O . GLN B 1 95 ? 24.83843 12.88628 28.84676 1.000 25.64518 120 GLN B O 1
ATOM 3762 N N . ARG B 1 96 ? 23.75817 12.48908 30.76431 1.000 18.46026 121 ARG B N 1
ATOM 3763 C CA . ARG B 1 96 ? 24.63656 11.38185 31.11390 1.000 21.26858 121 ARG B CA 1
ATOM 3764 C C . ARG B 1 96 ? 23.99721 10.05450 30.70757 1.000 20.22686 121 ARG B C 1
ATOM 3765 O O . ARG B 1 96 ? 22.78864 9.95581 30.48512 1.000 14.53992 121 ARG B O 1
ATOM 3786 N N . ALA B 1 97 ? 24.83001 9.02555 30.55531 1.000 16.94914 122 ALA B N 1
ATOM 3787 C CA . ALA B 1 97 ? 24.28922 7.68421 30.34621 1.000 18.46680 122 ALA B CA 1
ATOM 3788 C C . ALA B 1 97 ? 23.92950 7.07394 31.69124 1.000 19.63021 122 ALA B C 1
ATOM 3789 O O . ALA B 1 97 ? 24.70691 7.16959 32.64959 1.000 26.81646 122 ALA B O 1
ATOM 3796 N N . TYR B 1 98 ? 22.75386 6.46368 31.76133 1.000 12.87421 123 TYR B N 1
ATOM 3797 C CA . TYR B 1 98 ? 22.21158 5.84251 32.95905 1.000 12.72527 123 TYR B CA 1
ATOM 3798 C C . TYR B 1 98 ? 22.30365 4.32320 32.85593 1.000 10.92601 123 TYR B C 1
ATOM 3799 O O . TYR B 1 98 ? 22.30122 3.75070 31.75669 1.000 11.32738 123 TYR B O 1
ATOM 3817 N N . ARG B 1 99 ? 22.45332 3.67108 34.00562 1.000 11.77953 124 ARG B N 1
ATOM 3818 C CA . ARG B 1 99 ? 22.63315 2.22061 34.04571 1.000 12.57404 124 ARG B CA 1
ATOM 3819 C C . ARG B 1 99 ? 21.27092 1.53971 34.06617 1.000 15.58713 124 ARG B C 1
ATOM 3820 O O . ARG B 1 99 ? 20.49501 1.72958 35.00349 1.000 16.52214 124 ARG B O 1
ATOM 3841 N N . PHE B 1 100 ? 21.01044 0.71883 33.05594 1.000 10.89506 125 PHE B N 1
ATOM 3842 C CA . PHE B 1 100 ? 19.79101 -0.06654 32.93611 1.000 10.04801 125 PHE B CA 1
ATOM 3843 C C . PHE B 1 100 ? 20.12548 -1.53589 33.17987 1.000 14.15743 125 PHE B C 1
ATOM 3844 O O . PHE B 1 100 ? 21.20150 -2.01027 32.79504 1.000 15.01673 125 PHE B O 1
ATOM 3861 N N . VAL B 1 101 ? 19.21174 -2.23667 33.84987 1.000 13.89579 126 VAL B N 1
ATOM 3862 C CA . VAL B 1 101 ? 19.16425 -3.68882 33.88945 1.000 11.41378 126 VAL B CA 1
ATOM 3863 C C . VAL B 1 101 ? 17.75877 -4.06642 33.44451 1.000 11.68203 126 VAL B C 1
ATOM 3864 O O . VAL B 1 101 ? 16.87834 -3.21785 33.33837 1.000 12.79520 126 VAL B O 1
ATOM 3877 N N . GLN B 1 102 ? 17.53928 -5.34811 33.17028 1.000 12.06950 127 GLN B N 1
ATOM 3878 C CA . GLN B 1 102 ? 16.19891 -5.76512 32.77338 1.000 11.43318 127 GLN B CA 1
ATOM 3879 C C . GLN B 1 102 ? 15.19858 -5.34557 33.84556 1.000 12.91616 127 GLN B C 1
ATOM 3880 O O . GLN B 1 102 ? 15.35641 -5.66999 35.02486 1.000 16.60945 127 GLN B O 1
ATOM 3894 N N . GLY B 1 103 ? 14.17153 -4.59878 33.44101 1.000 13.32846 128 GLY B N 1
ATOM 3895 C CA . GLY B 1 103 ? 13.12973 -4.18185 34.36364 1.000 11.61122 128 GLY B CA 1
ATOM 3896 C C . GLY B 1 103 ? 13.29935 -2.79885 34.94774 1.000 17.42097 128 GLY B C 1
ATOM 3897 O O . GLY B 1 103 ? 12.41113 -2.33634 35.68181 1.000 15.06086 128 GLY B O 1
ATOM 3901 N N . LYS B 1 104 ? 14.39319 -2.11599 34.63557 1.000 8.60484 129 LYS B N 1
ATOM 3902 C CA . LYS B 1 104 ? 14.68705 -0.77936 35.11769 1.000 9.29179 129 LYS B CA 1
ATOM 3903 C C . LYS B 1 104 ? 14.26382 0.26215 34.09486 1.000 12.42006 129 LYS B C 1
ATOM 3904 O O . LYS B 1 104 ? 14.47308 0.09083 32.89337 1.000 9.54529 129 LYS B O 1
ATOM 3923 N N . ASP B 1 105 ? 13.70412 1.36159 34.58474 1.000 9.93620 130 ASP B N 1
ATOM 3924 C CA . ASP B 1 105 ? 13.42717 2.51805 33.75446 1.000 8.43529 130 ASP B CA 1
ATOM 3925 C C . ASP B 1 105 ? 14.15860 3.74954 34.28231 1.000 10.05394 130 ASP B C 1
ATOM 3926 O O . ASP B 1 105 ? 14.59025 3.80776 35.43753 1.000 11.43186 130 ASP B O 1
ATOM 3935 N N . TRP B 1 106 ? 14.33108 4.71611 33.38294 1.000 7.89932 131 TRP B N 1
ATOM 3936 C CA . TRP B 1 106 ? 14.86560 6.03857 33.68076 1.000 8.35256 131 TRP B CA 1
ATOM 3937 C C . TRP B 1 106 ? 14.07940 7.01629 32.82017 1.000 7.62006 131 TRP B C 1
ATOM 3938 O O . TRP B 1 106 ? 13.74720 6.68859 31.68190 1.000 7.88812 131 TRP B O 1
ATOM 3959 N N . GLY B 1 107 ? 13.82606 8.21257 33.33727 1.000 8.13845 132 GLY B N 1
ATOM 3960 C CA . GLY B 1 107 ? 13.12623 9.22210 32.56652 1.000 7.10510 132 GLY B CA 1
ATOM 3961 C C . GLY B 1 107 ? 12.83175 10.48048 33.34584 1.000 8.02041 132 GLY B C 1
ATOM 3962 O O . GLY B 1 107 ? 13.55223 10.82206 34.28219 1.000 8.16996 132 GLY B O 1
ATOM 3966 N N . PHE B 1 108 ? 11.73339 11.16172 32.99807 1.000 6.41854 133 PHE B N 1
ATOM 3967 C CA . PHE B 1 108 ? 11.35553 12.44378 33.57721 1.000 6.76065 133 PHE B CA 1
ATOM 3968 C C . PHE B 1 108 ? 9.98309 12.34018 34.20391 1.000 8.27626 133 PHE B C 1
ATOM 3969 O O . PHE B 1 108 ? 8.99227 12.18962 33.48507 1.000 8.61279 133 PHE B O 1
ATOM 3986 N N . LYS B 1 109 ? 9.92858 12.42671 35.53452 1.000 9.71503 134 LYS B N 1
ATOM 3987 C CA . LYS B 1 109 ? 8.64604 12.44552 36.23449 1.000 9.57958 134 LYS B CA 1
ATOM 3988 C C . LYS B 1 109 ? 7.77994 13.62568 35.82694 1.000 13.98322 134 LYS B C 1
ATOM 3989 O O . LYS B 1 109 ? 6.54299 13.51746 35.78095 1.000 12.31297 134 LYS B O 1
ATOM 4008 N N . LYS B 1 110 ? 8.38296 14.75498 35.53378 1.000 9.06437 135 LYS B N 1
ATOM 4009 C CA . LYS B 1 110 ? 7.66286 15.96339 35.15154 1.000 9.62121 135 LYS B CA 1
ATOM 4010 C C . LYS B 1 110 ? 8.06926 16.32007 33.72097 1.000 9.52246 135 LYS B C 1
ATOM 4011 O O . LYS B 1 110 ? 8.71009 17.34104 33.49377 1.000 12.38607 135 LYS B O 1
ATOM 4030 N N . PHE B 1 111 ? 7.71467 15.46397 32.77703 1.000 7.91410 136 PHE B N 1
ATOM 4031 C CA . PHE B 1 111 ? 8.16309 15.66568 31.41173 1.000 8.98229 136 PHE B CA 1
ATOM 4032 C C . PHE B 1 111 ? 7.47559 16.85212 30.73913 1.000 9.23976 136 PHE B C 1
ATOM 4033 O O . PHE B 1 111 ? 8.12996 17.63230 30.03278 1.000 11.53907 136 PHE B O 1
ATOM 4050 N N . ILE B 1 112 ? 6.15656 16.97059 30.87908 1.000 9.30395 137 ILE B N 1
ATOM 4051 C CA . ILE B 1 112 ? 5.43147 18.11596 30.30747 1.000 9.86351 137 ILE B CA 1
ATOM 4052 C C . ILE B 1 112 ? 4.16494 18.37719 31.12056 1.000 15.75774 137 ILE B C 1
ATOM 4053 O O . ILE B 1 112 ? 3.45511 17.44504 31.49488 1.000 12.24789 137 ILE B O 1
ATOM 4069 N N . ARG B 1 113 ? 3.91115 19.65217 31.42610 1.000 13.42883 138 ARG B N 1
ATOM 4070 C CA . ARG B 1 113 ? 2.69717 20.01018 32.16025 1.000 16.89634 138 ARG B CA 1
ATOM 4071 C C . ARG B 1 113 ? 1.46661 19.66252 31.34391 1.000 17.75928 138 ARG B C 1
ATOM 4072 O O . ARG B 1 113 ? 1.41057 19.89301 30.13469 1.000 17.27371 138 ARG B O 1
ATOM 4093 N N . ARG B 1 114 ? 0.47499 19.10543 32.02172 1.000 28.88748 139 ARG B N 1
ATOM 4094 C CA . ARG B 1 114 ? -0.79737 18.83765 31.37279 1.000 29.67512 139 ARG B CA 1
ATOM 4095 C C . ARG B 1 114 ? -1.43764 20.11740 30.82254 1.000 28.98696 139 ARG B C 1
ATOM 4096 O O . ARG B 1 114 ? -2.01471 20.09302 29.73162 1.000 27.59801 139 ARG B O 1
ATOM 4117 N N . ASP B 1 115 ? -1.31134 21.25146 31.53120 1.000 31.07306 140 ASP B N 1
ATOM 4118 C CA . ASP B 1 115 ? -1.86943 22.50778 31.01675 1.000 31.83522 140 ASP B CA 1
ATOM 4119 C C . ASP B 1 115 ? -1.35756 22.83162 29.61829 1.000 33.47085 140 ASP B C 1
ATOM 4120 O O . ASP B 1 115 ? -2.09311 23.37486 28.78709 1.000 32.71719 140 ASP B O 1
ATOM 4129 N N . PHE B 1 116 ? -0.07732 22.58603 29.37111 1.000 26.50725 141 PHE B N 1
ATOM 4130 C CA . PHE B 1 116 ? 0.49122 22.88056 28.06305 1.000 24.06773 141 PHE B CA 1
ATOM 4131 C C . PHE B 1 116 ? 0.02303 21.86643 27.02810 1.000 22.01095 141 PHE B C 1
ATOM 4132 O O . PHE B 1 116 ? -0.35173 22.22960 25.90548 1.000 21.01894 141 PHE B O 1
ATOM 4149 N N . LEU B 1 117 ? 0.01867 20.58944 27.40561 1.000 24.68978 142 LEU B N 1
ATOM 4150 C CA . LEU B 1 117 ? -0.31173 19.51742 26.47696 1.000 20.51683 142 LEU B CA 1
ATOM 4151 C C . LEU B 1 117 ? -1.74122 19.62365 25.97040 1.000 25.75263 142 LEU B C 1
ATOM 4152 O O . LEU B 1 117 ? -2.01572 19.40362 24.78316 1.000 24.41889 142 LEU B O 1
ATOM 4168 N N . LEU B 1 118 ? -2.66985 19.92438 26.86841 1.000 25.72651 143 LEU B N 1
ATOM 4169 C CA . LEU B 1 118 ? -4.08604 19.95877 26.55717 1.000 25.28715 143 LEU B CA 1
ATOM 4170 C C . LEU B 1 118 ? -4.52128 21.29183 25.97007 1.000 29.67977 143 LEU B C 1
ATOM 4171 O O . LEU B 1 118 ? -5.69830 21.45021 25.62941 1.000 33.20260 143 LEU B O 1
ATOM 4187 N N . ASP B 1 119 ? -3.61598 22.25726 25.84657 1.000 26.15007 144 ASP B N 1
ATOM 4188 C CA . ASP B 1 119 ? -3.96036 23.53648 25.23168 1.000 30.46876 144 ASP B CA 1
ATOM 4189 C C . ASP B 1 119 ? -3.95617 23.35329 23.71540 1.000 30.52589 144 ASP B C 1
ATOM 4190 O O . ASP B 1 119 ? -2.90494 23.13563 23.11336 1.000 23.94660 144 ASP B O 1
ATOM 4199 N N . GLU B 1 120 ? -5.13205 23.42788 23.08855 1.000 27.13819 145 GLU B N 1
ATOM 4200 C CA . GLU B 1 120 ? -5.21130 23.09217 21.66822 1.000 33.58658 145 GLU B CA 1
ATOM 4201 C C . GLU B 1 120 ? -4.33407 24.01022 20.83206 1.000 29.88619 145 GLU B C 1
A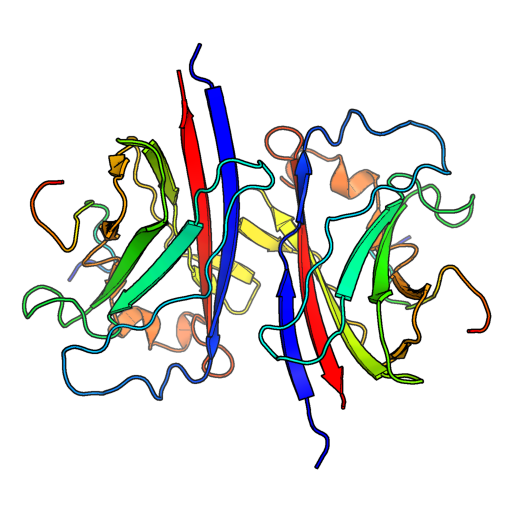TOM 4202 O O . GLU B 1 120 ? -3.85524 23.61096 19.76521 1.000 38.80284 145 GLU B O 1
ATOM 4206 N N . ALA B 1 121 ? -4.08548 25.22739 21.30698 1.000 31.49337 146 ALA B N 1
ATOM 4207 C CA . ALA B 1 121 ? -3.28065 26.16236 20.53369 1.000 30.90357 146 ALA B CA 1
ATOM 4208 C C . ALA B 1 121 ? -1.84578 25.67533 20.35011 1.000 27.04681 146 ALA B C 1
ATOM 4209 O O . ALA B 1 121 ? -1.17471 26.11656 19.41824 1.000 26.99916 146 ALA B O 1
ATOM 4216 N N . ASN B 1 122 ? -1.36524 24.76279 21.19481 1.000 26.25576 147 ASN B N 1
ATOM 4217 C CA . ASN B 1 122 ? -0.01270 24.25140 21.02570 1.000 21.19254 147 ASN B CA 1
ATOM 4218 C C . ASN B 1 122 ? 0.07900 23.09963 20.02334 1.000 20.20932 147 ASN B C 1
ATOM 4219 O O . ASN B 1 122 ? 1.19305 22.70841 19.67592 1.000 21.22389 147 ASN B O 1
ATOM 4230 N N . GLY B 1 123 ? -1.05127 22.55697 19.56729 1.000 24.48787 148 GLY B N 1
ATOM 4231 C CA . GLY B 1 123 ? -1.06395 21.55853 18.50585 1.000 18.60082 148 GLY B CA 1
ATOM 4232 C C . GLY B 1 123 ? -0.31874 20.28102 18.83041 1.000 20.47118 148 GLY B C 1
ATOM 4233 O O . GLY B 1 123 ? 0.40386 19.75028 17.97875 1.000 23.88678 148 GLY B O 1
ATOM 4237 N N . LEU B 1 124 ? -0.49559 19.76139 20.03587 1.000 17.18489 149 LEU B N 1
ATOM 4238 C CA . LEU B 1 124 ? 0.19106 18.55918 20.46209 1.000 18.85453 149 LEU B CA 1
ATOM 4239 C C . LEU B 1 124 ? -0.71659 17.33928 20.48632 1.000 18.20435 149 LEU B C 1
ATOM 4240 O O . LEU B 1 124 ? -0.20944 16.22367 20.64793 1.000 16.89151 149 LEU B O 1
ATOM 4256 N N . LEU B 1 125 ? -2.03523 17.51941 20.31673 1.000 21.31008 150 LEU B N 1
ATOM 4257 C CA . LEU B 1 125 ? -3.00217 16.41682 20.31926 1.000 21.72553 150 LEU B CA 1
ATOM 4258 C C . LEU B 1 125 ? -3.86818 16.42043 19.06000 1.000 21.68602 150 LEU B C 1
ATOM 4259 O O . LEU B 1 125 ? -5.08598 16.27429 19.12973 1.000 28.02795 150 LEU B O 1
ATOM 4275 N N . PRO B 1 126 ? -3.26821 16.58188 17.88625 1.000 26.16204 151 PRO B N 1
ATOM 4276 C CA . PRO B 1 126 ? -4.04821 16.50706 16.64579 1.000 26.35719 151 PRO B CA 1
ATOM 4277 C C . PRO B 1 126 ? -4.83655 15.20909 16.55899 1.000 25.83830 151 PRO B C 1
ATOM 4278 O O . PRO B 1 126 ? -4.28348 14.11528 16.71350 1.000 30.67189 151 PRO B O 1
ATOM 4289 N N . ASP B 1 127 ? -6.13359 15.32884 16.30195 1.000 29.29205 152 ASP B N 1
ATOM 4290 C CA . ASP B 1 127 ? -7.01681 14.16797 16.19042 1.000 32.32826 152 ASP B CA 1
ATOM 4291 C C . ASP B 1 127 ? -6.95440 13.30778 17.45243 1.000 31.75992 152 ASP B C 1
ATOM 4292 O O . ASP B 1 127 ? -7.17173 12.09344 17.41089 1.000 29.43174 152 ASP B O 1
ATOM 4301 N N . ASP B 1 128 ? -6.66751 13.93092 18.59113 1.000 22.78487 153 ASP B N 1
ATOM 4302 C CA . ASP B 1 128 ? -6.64519 13.22895 19.87196 1.000 20.91158 153 ASP B CA 1
ATOM 4303 C C . ASP B 1 128 ? -5.50876 12.20791 19.94368 1.000 21.30266 153 ASP B C 1
ATOM 4304 O O . ASP B 1 128 ? -5.65053 11.15540 20.56822 1.000 21.99702 153 ASP B O 1
ATOM 4313 N N . LYS B 1 129 ? -4.38057 12.52477 19.32366 1.000 18.86698 154 LYS B N 1
ATOM 4314 C CA . LYS B 1 129 ? -3.22633 11.63572 19.23826 1.000 15.99135 154 LYS B CA 1
ATOM 4315 C C . LYS B 1 129 ? -2.00307 12.36036 19.77342 1.000 17.54867 154 LYS B C 1
ATOM 4316 O O . LYS B 1 129 ? -1.69856 13.48335 19.35139 1.000 18.49662 154 LYS B O 1
ATOM 4335 N N . LEU B 1 130 ? -1.31180 11.71530 20.68881 1.000 13.70738 155 LEU B N 1
ATOM 4336 C CA . LEU B 1 130 ? -0.04556 12.20808 21.22034 1.000 11.81094 155 LEU B CA 1
ATOM 4337 C C . LEU B 1 130 ? 1.09822 11.42355 20.61344 1.000 14.13718 155 LEU B C 1
ATOM 4338 O O . LEU B 1 130 ? 1.11657 10.19027 20.69437 1.000 11.90335 155 LEU B O 1
ATOM 4354 N N . THR B 1 131 ? 2.05228 12.13088 20.02262 1.000 10.80507 156 THR B N 1
ATOM 4355 C CA . THR B 1 131 ? 3.18851 11.49871 19.38015 1.000 10.91382 156 THR B CA 1
ATOM 4356 C C . THR B 1 131 ? 4.47302 11.93608 20.07116 1.000 12.08552 156 THR B C 1
ATOM 4357 O O . THR B 1 131 ? 4.84844 13.12423 20.05678 1.000 9.77928 156 THR B O 1
ATOM 4368 N N . LEU B 1 132 ? 5.16277 10.95127 20.62105 1.000 8.29593 157 LEU B N 1
ATOM 4369 C CA . LEU B 1 132 ? 6.38964 11.11134 21.37373 1.000 10.09034 157 LEU B CA 1
ATOM 4370 C C . LEU B 1 132 ? 7.50369 10.50523 20.55159 1.000 12.43847 157 LEU B C 1
ATOM 4371 O O . LEU B 1 132 ? 7.31814 9.47212 19.89153 1.000 12.07123 157 LEU B O 1
ATOM 4387 N N . PHE B 1 133 ? 8.64496 11.16761 20.53770 1.000 11.26685 158 PHE B N 1
ATOM 4388 C CA . PHE B 1 133 ? 9.78510 10.68231 19.78256 1.000 12.14794 158 PHE B CA 1
ATOM 4389 C C . PHE B 1 133 ? 10.93006 10.44973 20.75725 1.000 11.13594 158 PHE B C 1
ATOM 4390 O O . PHE B 1 133 ? 11.18760 11.28633 21.62302 1.000 12.49203 158 PHE B O 1
ATOM 4407 N N . CYS B 1 134 ? 11.58522 9.30012 20.64397 1.000 8.88695 159 CYS B N 1
ATOM 4408 C CA . CYS B 1 134 ? 12.62733 8.86971 21.57037 1.000 7.15479 159 CYS B CA 1
ATOM 4409 C C . CYS B 1 134 ? 13.87115 8.49031 20.77857 1.000 8.03650 159 CYS B C 1
ATOM 4410 O O . CYS B 1 134 ? 13.79437 7.73777 19.80883 1.000 10.70498 159 CYS B O 1
ATOM 4418 N N . GLU B 1 135 ? 15.00141 9.04663 21.16699 1.000 7.85353 160 GLU B N 1
ATOM 4419 C CA . GLU B 1 135 ? 16.29318 8.59453 20.66661 1.000 9.02303 160 GLU B CA 1
ATOM 4420 C C . GLU B 1 135 ? 17.08548 8.00717 21.81612 1.000 9.78752 160 GLU B C 1
ATOM 4421 O O . GLU B 1 135 ? 17.08335 8.53839 22.93527 1.000 9.41950 160 GLU B O 1
ATOM 4433 N N . VAL B 1 136 ? 17.73785 6.88878 21.54266 1.000 9.57101 161 VAL B N 1
ATOM 4434 C CA . VAL B 1 136 ? 18.50586 6.17408 22.55428 1.000 10.24781 161 VAL B CA 1
ATOM 4435 C C . VAL B 1 136 ? 19.89765 5.92050 21.99234 1.000 12.23952 161 VAL B C 1
ATOM 4436 O O . VAL B 1 136 ? 20.04572 5.56882 20.81512 1.000 11.74054 161 VAL B O 1
ATOM 4449 N N . SER B 1 137 ? 20.90384 6.10409 22.83593 1.000 12.14946 162 SER B N 1
ATOM 4450 C CA . SER B 1 137 ? 22.28049 5.76603 22.51730 1.000 13.54339 162 SER B CA 1
ATOM 4451 C C . SER B 1 137 ? 22.76683 4.79225 23.57489 1.000 14.51777 162 SER B C 1
ATOM 4452 O O . SER B 1 137 ? 22.99999 5.18288 24.72347 1.000 14.89364 162 SER B O 1
ATOM 4460 N N . VAL B 1 138 ? 22.98250 3.54163 23.18573 1.000 15.30599 163 VAL B N 1
ATOM 4461 C CA . VAL B 1 138 ? 23.36853 2.49681 24.11937 1.000 16.52139 163 VAL B CA 1
ATOM 4462 C C . VAL B 1 138 ? 24.87407 2.34547 24.06236 1.000 18.74477 163 VAL B C 1
ATOM 4463 O O . VAL B 1 138 ? 25.44231 2.25964 22.96863 1.000 18.86926 163 VAL B O 1
ATOM 4476 N N . VAL B 1 139 ? 25.50618 2.31732 25.23296 1.000 19.45080 164 VAL B N 1
ATOM 4477 C CA . VAL B 1 139 ? 26.94291 2.15573 25.37222 1.000 21.77979 164 VAL B CA 1
ATOM 4478 C C . VAL B 1 139 ? 27.18375 0.70632 25.76042 1.000 33.83277 164 VAL B C 1
ATOM 4479 O O . VAL B 1 139 ? 26.71245 0.26281 26.81840 1.000 35.60888 164 VAL B O 1
ATOM 4492 N N . GLN B 1 140 ? 27.89332 -0.02413 24.89601 1.000 38.41908 165 GLN B N 1
ATOM 4493 C CA . GLN B 1 140 ? 28.20483 -1.43955 25.09032 1.000 43.23933 165 GLN B CA 1
ATOM 4494 C C . GLN B 1 140 ? 29.70905 -1.66659 25.27043 1.000 41.00356 165 GLN B C 1
ATOM 4495 O O . GLN B 1 140 ? 30.28085 -1.33934 26.31032 1.000 44.65243 165 GLN B O 1
ATOM 4499 N N . GLU C 2 3 ? 5.12410 25.01442 38.23973 1.000 48.44658 428 GLU C N 1
ATOM 4500 C CA . GLU C 2 3 ? 6.51962 25.28554 37.89745 1.000 43.81022 428 GLU C CA 1
ATOM 4501 C C . GLU C 2 3 ? 6.70935 25.44847 36.38353 1.000 34.57978 428 GLU C C 1
ATOM 4502 O O . GLU C 2 3 ? 5.81674 25.911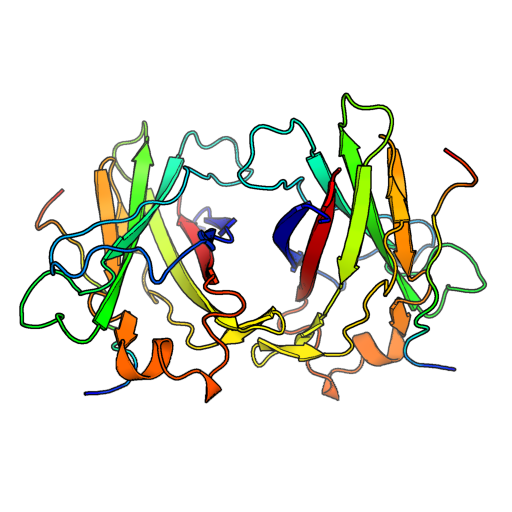72 35.67757 1.000 36.63133 428 GLU C O 1
ATOM 4513 N N . ALA C 2 4 ? 7.89396 25.10728 35.89424 1.000 35.66754 429 ALA C N 1
ATOM 4514 C CA . ALA C 2 4 ? 8.16739 25.19759 34.46948 1.000 35.59831 429 ALA C CA 1
ATOM 4515 C C . ALA C 2 4 ? 7.34802 24.16216 33.71073 1.000 22.85680 429 ALA C C 1
ATOM 4516 O O . ALA C 2 4 ? 6.92953 23.14266 34.26175 1.000 24.88078 429 ALA C O 1
ATOM 4523 N N . THR C 2 5 ? 7.14970 24.41941 32.41211 1.000 23.35415 430 THR C N 1
ATOM 4524 C CA A THR C 2 5 ? 6.42251 23.46759 31.58018 0.475 21.37616 430 THR C CA 1
ATOM 4525 C CA B THR C 2 5 ? 6.41729 23.46405 31.58467 0.525 21.37580 430 THR C CA 1
ATOM 4526 C C . THR C 2 5 ? 7.05486 22.08277 31.61479 1.000 19.10186 430 THR C C 1
ATOM 4527 O O . THR C 2 5 ? 6.34262 21.07942 31.52005 1.000 18.57755 430 THR C O 1
ATOM 4546 N N . GLN C 2 6 ? 8.38981 22.00982 31.72364 1.000 18.58607 431 GLN C N 1
ATOM 4547 C CA . GLN C 2 6 ? 9.13279 20.76306 31.70987 1.000 17.83625 431 GLN C CA 1
ATOM 4548 C C . GLN C 2 6 ? 10.22010 20.84195 32.76419 1.000 16.74323 431 GLN C C 1
ATOM 4549 O O . GLN C 2 6 ? 10.82012 21.89860 32.94325 1.000 18.61024 431 GLN C O 1
ATOM 4563 N N . VAL C 2 7 ? 10.49205 19.73522 33.43894 1.000 14.80404 432 VAL C N 1
ATOM 4564 C CA . VAL C 2 7 ? 11.54908 19.68153 34.43937 1.000 16.09604 432 VAL C CA 1
ATOM 4565 C C . VAL C 2 7 ? 12.58873 18.68095 33.95097 1.000 13.89609 432 VAL C C 1
ATOM 4566 O O . VAL C 2 7 ? 12.25737 17.51646 33.72600 1.000 13.80441 432 VAL C O 1
ATOM 4579 N N . PRO C 2 8 ? 13.85010 19.08457 33.78385 1.000 13.91805 433 PRO C N 1
ATOM 4580 C CA . PRO C 2 8 ? 14.81273 18.21106 33.08765 1.000 10.36478 433 PRO C CA 1
ATOM 4581 C C . PRO C 2 8 ? 15.63391 17.31036 33.98423 1.000 18.57405 433 PRO C C 1
ATOM 4582 O O . PRO C 2 8 ? 16.78821 16.97999 33.66722 1.000 18.00111 433 PRO C O 1
ATOM 4593 N N . LEU C 2 9 ? 15.05173 16.92166 35.10920 1.000 11.56168 434 LEU C N 1
ATOM 4594 C CA . LEU C 2 9 ? 15.72591 16.10965 36.10815 1.000 15.16379 434 LEU C CA 1
ATOM 4595 C C . LEU C 2 9 ? 15.30825 14.65752 35.90636 1.000 12.90402 434 LEU C C 1
ATOM 4596 O O . LEU C 2 9 ? 14.12089 14.34896 35.72569 1.000 12.05862 434 LEU C O 1
ATOM 4612 N N . VAL C 2 10 ? 16.29481 13.77816 35.87793 1.000 13.82553 435 VAL C N 1
ATOM 4613 C CA . VAL C 2 10 ? 16.07354 12.37440 35.54347 1.000 12.57118 435 VAL C CA 1
ATOM 4614 C C . VAL C 2 10 ? 15.83117 11.57679 36.81395 1.000 11.10266 435 VAL C C 1
ATOM 4615 O O . VAL C 2 10 ? 16.49009 11.78378 37.83818 1.000 11.85575 435 VAL C O 1
ATOM 4628 N N . SER C 2 11 ? 14.87175 10.65473 36.75531 1.000 10.15240 436 SER C N 1
ATOM 4629 C CA . SER C 2 11 ? 14.63195 9.75006 37.86113 1.000 12.93071 436 SER C CA 1
ATOM 4630 C C . SER C 2 11 ? 14.15073 8.40864 37.30274 1.000 9.85335 436 SER C C 1
ATOM 4631 O O . SER C 2 11 ? 14.01189 8.23206 36.09343 1.000 8.90706 436 SER C O 1
ATOM 4639 N N . SER C 2 12 ? 13.95563 7.46323 38.21278 1.000 12.72704 437 SER C N 1
ATOM 4640 C CA . SER C 2 12 ? 13.44935 6.13050 37.93279 1.000 12.79363 437 SER C CA 1
ATOM 4641 C C . SER C 2 12 ? 12.18259 5.91252 38.74844 1.000 16.03211 437 SER C C 1
ATOM 4642 O O . SER C 2 12 ? 11.99421 6.52562 39.80026 1.000 17.51998 437 SER C O 1
ATOM 4650 N N . THR C 2 13 ? 11.31716 5.01131 38.27239 1.000 12.97520 438 THR C N 1
ATOM 4651 C CA . THR C 2 13 ? 10.17149 4.62423 39.08713 1.000 12.55434 438 THR C CA 1
ATOM 4652 C C . THR C 2 13 ? 10.54229 3.63824 40.18306 1.000 18.19590 438 THR C C 1
ATOM 4653 O O . THR C 2 13 ? 9.69428 3.31834 41.02281 1.000 19.05090 438 THR C O 1
ATOM 4664 N N . SER C 2 14 ? 11.78090 3.13341 40.19069 1.000 14.54290 439 SER C N 1
ATOM 4665 C CA . SER C 2 14 ? 12.22880 2.21120 41.22579 1.000 19.82864 439 SER C CA 1
ATOM 4666 C C . SER C 2 14 ? 13.52529 2.73024 41.83495 1.000 20.13563 439 SER C C 1
ATOM 4667 O O . SER C 2 14 ? 14.21887 3.56170 41.25475 1.000 16.53710 439 SER C O 1
ATOM 4675 N N . GLU C 2 15 ? 13.82295 2.25038 43.03818 1.000 22.01223 440 GLU C N 1
ATOM 4676 C CA . GLU C 2 15 ? 14.92913 2.79760 43.81614 1.000 27.95543 440 GLU C CA 1
ATOM 4677 C C . GLU C 2 15 ? 16.27827 2.15396 43.48448 1.000 37.64011 440 GLU C C 1
ATOM 4678 O O . GLU C 2 15 ? 17.24811 2.85484 43.17627 1.000 38.26680 440 GLU C O 1
ATOM 4690 N N . GLY C 2 16 ? 16.36635 0.83398 43.58526 1.000 38.58964 441 GLY C N 1
ATOM 4691 C CA . GLY C 2 16 ? 17.60066 0.14700 43.25853 1.000 41.93780 441 GLY C CA 1
ATOM 4692 C C . GLY C 2 16 ? 17.55711 -0.45524 41.87012 1.000 44.07636 441 GLY C C 1
ATOM 4693 O O . GLY C 2 16 ? 17.13735 0.20044 40.91350 1.000 31.96435 441 GLY C O 1
ATOM 4697 N N . TYR C 2 17 ? 17.96045 -1.71449 41.75052 1.000 55.57771 442 TYR C N 1
ATOM 4698 C CA . TYR C 2 17 ? 17.99459 -2.38342 40.45600 1.000 54.21169 442 TYR C CA 1
ATOM 4699 C C . TYR C 2 17 ? 17.44424 -3.80340 40.57932 1.000 58.60350 442 TYR C C 1
ATOM 4700 O O . TYR C 2 17 ? 17.97973 -4.74746 39.99394 1.000 67.27518 442 TYR C O 1
ATOM 4711 N N . GLU D 2 3 ? 16.10021 27.12192 -10.53145 1.000 51.10877 428 GLU D N 1
ATOM 4712 C CA . GLU D 2 3 ? 14.72184 26.72464 -10.80541 1.000 47.10410 428 GLU D CA 1
ATOM 4713 C C . GLU D 2 3 ? 13.89964 26.71969 -9.51297 1.000 44.45394 428 GLU D C 1
ATOM 4714 O O . GLU D 2 3 ? 14.28777 27.34018 -8.51059 1.000 43.34823 428 GLU D O 1
ATOM 4717 N N . ALA D 2 4 ? 12.76015 26.03051 -9.55391 1.000 30.89584 429 ALA D N 1
ATOM 4718 C CA . ALA D 2 4 ? 11.88188 25.95433 -8.39538 1.000 25.79204 429 ALA D CA 1
ATOM 4719 C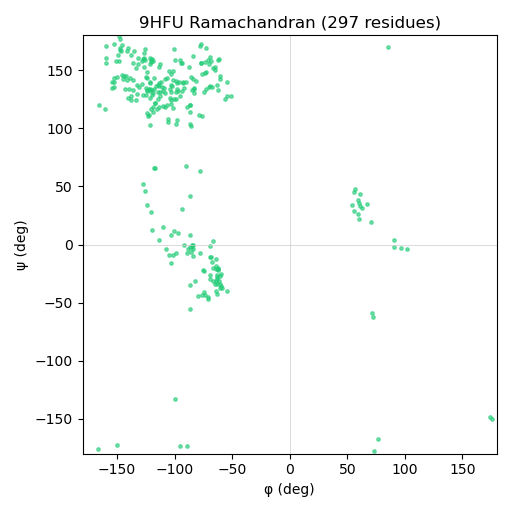 C . ALA D 2 4 ? 12.53566 25.12234 -7.30121 1.000 26.04910 429 ALA D C 1
ATOM 4720 O O . ALA D 2 4 ? 13.10776 24.06422 -7.57120 1.000 25.03226 429 ALA D O 1
ATOM 4727 N N . THR D 2 5 ? 12.44360 25.60989 -6.05144 1.000 18.37425 430 THR D N 1
ATOM 4728 C CA . THR D 2 5 ? 13.09082 24.92993 -4.93562 1.000 18.67167 430 THR D CA 1
ATOM 4729 C C . THR D 2 5 ? 12.48593 23.55221 -4.68318 1.000 14.11939 430 THR D C 1
ATOM 4730 O O . THR D 2 5 ? 13.18928 22.63484 -4.26360 1.000 12.86342 430 THR D O 1
ATOM 4741 N N . GLN D 2 6 ? 11.19117 23.41470 -4.91147 1.000 15.22675 431 GLN D N 1
ATOM 4742 C CA . GLN D 2 6 ? 10.46483 22.16958 -4.71466 1.000 14.98851 431 GLN D CA 1
ATOM 4743 C C . GLN D 2 6 ? 9.38710 22.12146 -5.78963 1.000 16.27571 431 GLN D C 1
ATOM 4744 O O . GLN D 2 6 ? 8.84660 23.15913 -6.16394 1.000 17.28538 431 GLN D O 1
ATOM 4758 N N . VAL D 2 7 ? 9.06259 20.93956 -6.28904 1.000 11.69515 432 VAL D N 1
ATOM 4759 C CA . VAL D 2 7 ? 7.96194 20.79713 -7.23299 1.000 11.72254 432 VAL D CA 1
ATOM 4760 C C . VAL D 2 7 ? 6.94744 19.84124 -6.61675 1.000 10.25450 432 VAL D C 1
ATOM 4761 O O . VAL D 2 7 ? 7.26305 18.67932 -6.34503 1.000 9.42175 432 VAL D O 1
ATOM 4774 N N . PRO D 2 8 ? 5.70650 20.31076 -6.33236 1.000 11.05904 433 PRO D N 1
ATOM 4775 C CA . PRO D 2 8 ? 4.74147 19.48875 -5.58196 1.000 10.58937 433 PRO D CA 1
ATOM 4776 C C . PRO D 2 8 ? 3.91910 18.55493 -6.45167 1.000 11.88907 433 PRO D C 1
ATOM 4777 O O . PRO D 2 8 ? 2.71400 18.41661 -6.22978 1.000 15.35487 433 PRO D O 1
ATOM 4788 N N . LEU D 2 9 ? 4.54637 17.90395 -7.42987 1.000 9.71703 434 LEU D N 1
ATOM 4789 C CA . LEU D 2 9 ? 3.87775 17.01125 -8.37244 1.000 10.26537 434 LEU D CA 1
ATOM 4790 C C . LEU D 2 9 ? 4.36014 15.58955 -8.11474 1.000 9.75447 434 LEU D C 1
ATOM 4791 O O . LEU D 2 9 ? 5.56227 15.35193 -8.01537 1.000 10.52905 434 LEU D O 1
ATOM 4807 N N . VAL D 2 10 ? 3.41656 14.66938 -8.00255 1.000 8.55152 435 VAL D N 1
ATOM 4808 C CA . VAL D 2 10 ? 3.68993 13.30789 -7.54998 1.000 8.46309 435 VAL D CA 1
ATOM 4809 C C . VAL D 2 10 ? 4.02176 12.40465 -8.72850 1.000 9.07086 435 VAL D C 1
ATOM 4810 O O . VAL D 2 10 ? 3.39356 12.46413 -9.79446 1.000 10.90313 435 VAL D O 1
ATOM 4823 N N . SER D 2 11 ? 5.01515 11.52308 -8.53357 1.000 9.10603 436 SER D N 1
ATOM 4824 C CA . SER D 2 11 ? 5.29451 10.49902 -9.51043 1.000 8.80008 436 SER D CA 1
ATOM 4825 C C . SER D 2 11 ? 5.82947 9.25526 -8.80812 1.000 6.32123 436 SER D C 1
ATOM 4826 O O . SER D 2 11 ? 5.94671 9.20326 -7.58180 1.000 5.85733 436 SER D O 1
ATOM 4834 N N . SER D 2 12 ? 6.10186 8.24559 -9.62562 1.000 8.34956 437 SER D N 1
ATOM 4835 C CA . SER D 2 12 ? 6.61991 6.95206 -9.20217 1.000 10.38664 437 SER D CA 1
ATOM 4836 C C . SER D 2 12 ? 7.94105 6.69055 -9.90579 1.000 12.91340 437 SER D C 1
ATOM 4837 O O . SER D 2 12 ? 8.23124 7.26526 -10.96153 1.000 12.88732 437 SER D O 1
ATOM 4845 N N . THR D 2 13 ? 8.73457 5.77548 -9.35307 1.000 10.67880 438 THR D N 1
ATOM 4846 C CA . THR D 2 13 ? 9.92164 5.33530 -10.06563 1.000 13.78755 438 THR D CA 1
ATOM 4847 C C . THR D 2 13 ? 9.63307 4.18237 -11.02819 1.000 12.03817 438 THR D C 1
ATOM 4848 O O . THR D 2 13 ? 10.52967 3.75738 -11.75699 1.000 14.37770 438 THR D O 1
ATOM 4859 N N . SER D 2 14 ? 8.39472 3.69728 -11.07781 1.000 11.18637 439 SER D N 1
ATOM 4860 C CA . SER D 2 14 ? 8.01304 2.65219 -12.00371 1.000 13.19800 439 SER D CA 1
ATOM 4861 C C . SER D 2 14 ? 6.67529 3.00973 -12.63040 1.000 13.81413 439 SER D C 1
ATOM 4862 O O . SER D 2 14 ? 5.90113 3.79840 -12.09556 1.000 15.14395 439 SER D O 1
ATOM 4870 N N . GLU D 2 15 ? 6.45518 2.43102 -13.80399 1.000 17.17129 440 GLU D N 1
ATOM 4871 C CA . GLU D 2 15 ? 5.23919 2.58981 -14.58607 1.000 19.57147 440 GLU D CA 1
ATOM 4872 C C . GLU D 2 15 ? 4.28970 1.43279 -14.27355 1.000 26.81322 440 GLU D C 1
ATOM 4873 O O . GLU D 2 15 ? 4.68644 0.26359 -14.33676 1.000 30.09454 440 GLU D O 1
ATOM 4885 N N . GLY D 2 16 ? 3.04925 1.75708 -13.92798 1.000 26.16098 441 GLY D N 1
ATOM 4886 C CA . GLY D 2 16 ? 2.06938 0.71975 -13.65828 1.000 24.93843 441 GLY D CA 1
ATOM 4887 C C . GLY D 2 16 ? 2.23552 0.04296 -12.30560 1.000 26.78746 441 GLY D C 1
ATOM 4888 O O . GLY D 2 16 ? 2.96775 0.49651 -11.41070 1.000 21.28616 441 GLY D O 1
ATOM 4892 N N . TYR D 2 17 ? 1.52853 -1.07719 -12.16436 1.000 28.20493 442 TYR D N 1
ATOM 4893 C CA . TYR D 2 17 ? 1.43025 -1.77996 -10.88926 1.000 32.12554 442 TYR D CA 1
ATOM 4894 C C . TYR D 2 17 ? 1.58150 -3.29049 -11.08460 1.000 34.77672 442 TYR D C 1
ATOM 4895 O O . TYR D 2 17 ? 2.67628 -3.79506 -11.34203 1.000 44.10228 442 TYR D O 1
#

Secondary structure (DSSP, 8-state):
--EEEEEEEEEEE--GGGS-SSTT--EEPPPB--SSS---EEEEEEETT-SSGGGTTEEEEEEEEEE-SSS-EEEEEEEEEE-TTS-EEEEEE-SS-EEE-TT-EEEEEEEEEHHHHH-GGG--SGGG-EEEEEEEEEEE-/---EEEEEEEEEE-SGGGS-SSTT--EEPPPB--SSS---EEEEEEETT-SSGGGTTEEEEEEEEEE-SSS-EEEEEEEEEE-TTS-EEEEEE-SS-EEE-TT-EEEEEEEEEHHHHT-GGG--SGGG-EEEEEEEEEE-/--S-----B-SSS--/--S-----B-SSS--

Nearest PDB structures (foldseek):
  7d3d-assembly2_B  TM=9.630E-01  e=7.761E-24  Homo sapiens
  7liq-assembly1_A  TM=9.487E-01  e=1.202E-23  Homo sapiens
  8dwu-assembly1_A  TM=9.749E-01  e=4.232E-23  Homo sapiens
  6i41-assembly1_A  TM=9.455E-01  e=1.020E-23  Homo sapiens
  6i5p-assembly1_A  TM=9.729E-01  e=5.877E-23  Homo sapiens